Protein AF-A0A9P4S584-F1 (afdb_monomer_lite)

Secondary structure (DSSP, 8-state):
---------------SS----PPPHHHHHHHHHHHHT--TT--HHHHHHHTT--HHHHHHHHHHHHHHSGGGGS--PPPPS--SPPPSS-HHHHHHHH-TTT-TTTTS-HHHHHHHTT----HHHHHHHHHHHHHHHHHHHHHHHHHHHHHHHHHHHHHTT-----TTGGG---THHHHHHHHHHHHHHHTT---------

pLDDT: mean 71.74, std 19.5, range [33.88, 95.19]

Organism: NCBI:txid1346257

Foldseek 3Di:
DDDPPPPPPPPPPPPPDPPPPPDALVLLVQLVVLVVPDDPPDDLCNSCVVSVHDSVVSVVLVVLCVVPNPVSSHPDPDDPPDPDDDQLADLVNLLLLLDVVNQVCNVDDVVVSCVVVVRPDDPVSSVVSNVVVVVVLVVLVVVVVVVVVVVVVVVVCVVVVPDDDDPPPPPDDDPVVSVVSVVSVVSNPVPPDDPPPPDDD

Sequence (201 aa):
MAPLTRSKRHDLLLDGRKSHSEYGTPQKSRFFNAFDTKDVNESLRSVASRTEVSKSTASRWLQQRDIMGSPSFRRTRKLSTRLGRKEIIAEEQCKMLVNPRENSVRKRKLDYQLEYHKINASVSTAQRALARIQITLGAISRRILRRKSLIKTVRIEKNTGKNIKTKQLCLFGNISTLRTKYTLIRTIRSEGIYSVSKAHV

Radius of gyration: 28.83 Å; chains: 1; bounding box: 76×44×71 Å

Structure (mmCIF, N/CA/C/O backbone):
data_AF-A0A9P4S584-F1
#
_entry.id   AF-A0A9P4S584-F1
#
loop_
_atom_site.group_PDB
_atom_site.id
_atom_site.type_symbol
_atom_site.label_atom_id
_atom_site.label_alt_id
_atom_site.label_comp_id
_atom_site.label_asym_id
_atom_site.label_entity_id
_atom_site.label_seq_id
_atom_site.pdbx_PDB_ins_code
_atom_site.Cartn_x
_atom_site.Cartn_y
_atom_site.Cartn_z
_atom_site.occupancy
_atom_site.B_iso_or_equiv
_atom_site.auth_seq_id
_atom_site.auth_comp_id
_atom_site.auth_asym_id
_atom_site.auth_atom_id
_atom_site.pdbx_PDB_model_num
ATOM 1 N N . MET A 1 1 ? -40.949 20.568 -25.970 1.00 45.00 1 MET A N 1
ATOM 2 C CA . MET A 1 1 ? -39.532 20.684 -26.385 1.00 45.00 1 MET A CA 1
ATOM 3 C C . MET A 1 1 ? -38.653 20.340 -25.193 1.00 45.00 1 MET A C 1
ATOM 5 O O . MET A 1 1 ? -38.917 20.853 -24.114 1.00 45.00 1 MET A O 1
ATOM 9 N N . ALA A 1 2 ? -37.689 19.429 -25.343 1.00 55.78 2 ALA A N 1
ATOM 10 C CA . ALA A 1 2 ? -36.827 18.996 -24.239 1.00 55.78 2 ALA A CA 1
ATOM 11 C C . ALA A 1 2 ? -35.681 20.004 -24.003 1.00 55.78 2 ALA A C 1
ATOM 13 O O . ALA A 1 2 ? -35.147 20.532 -24.981 1.00 55.78 2 ALA A O 1
ATOM 14 N N . PRO A 1 3 ? -35.282 20.288 -22.748 1.00 57.62 3 PRO A N 1
ATOM 15 C CA . PRO A 1 3 ? -34.195 21.221 -22.486 1.00 57.62 3 PRO A CA 1
ATOM 16 C C . PRO A 1 3 ? -32.842 20.617 -22.888 1.00 57.62 3 PRO A C 1
ATOM 18 O O . PRO A 1 3 ? -32.531 19.468 -22.573 1.00 57.62 3 PRO A O 1
ATOM 21 N N . LEU A 1 4 ? -32.018 21.423 -23.561 1.00 56.97 4 LEU A N 1
ATOM 22 C CA . LEU A 1 4 ? -30.629 21.103 -23.884 1.00 56.97 4 LEU A CA 1
ATOM 23 C C . LEU A 1 4 ? -29.831 20.936 -22.584 1.00 56.97 4 LEU A C 1
ATOM 25 O O . LEU A 1 4 ? -29.463 21.913 -21.930 1.00 56.97 4 LEU A O 1
ATOM 29 N N . THR A 1 5 ? -29.521 19.693 -22.219 1.00 53.50 5 THR A N 1
ATOM 30 C CA . THR A 1 5 ? -28.548 19.375 -21.171 1.00 53.50 5 THR A CA 1
ATOM 31 C C . THR A 1 5 ? -27.154 19.777 -21.648 1.00 53.50 5 THR A C 1
ATOM 33 O O . THR A 1 5 ? -26.395 18.973 -22.192 1.00 53.50 5 THR A O 1
ATOM 36 N N . ARG A 1 6 ? -26.808 21.054 -21.470 1.00 47.06 6 ARG A N 1
ATOM 37 C CA . ARG A 1 6 ? -25.454 21.561 -21.682 1.00 47.06 6 ARG A CA 1
ATOM 38 C C . ARG A 1 6 ? -24.563 20.990 -20.580 1.00 47.06 6 ARG A C 1
ATOM 40 O O . ARG A 1 6 ? -24.519 21.506 -19.467 1.00 47.06 6 ARG A O 1
ATOM 47 N N . SER A 1 7 ? -23.876 19.894 -20.898 1.00 44.91 7 SER A N 1
ATOM 48 C CA . SER A 1 7 ? -22.783 19.344 -20.097 1.00 44.91 7 SER A CA 1
ATOM 49 C C . SER A 1 7 ? -21.776 20.462 -19.810 1.00 44.91 7 SER A C 1
ATOM 51 O O . SER A 1 7 ? -21.089 20.942 -20.715 1.00 44.91 7 SER A O 1
ATOM 53 N N . LYS A 1 8 ? -21.719 20.929 -18.558 1.00 50.25 8 LYS A N 1
ATOM 54 C CA . LYS A 1 8 ? -20.628 21.787 -18.098 1.00 50.25 8 LYS A CA 1
ATOM 55 C C . LYS A 1 8 ? -19.367 20.930 -18.132 1.00 50.25 8 LYS A C 1
ATOM 57 O O . LYS A 1 8 ? -19.209 20.024 -17.316 1.00 50.25 8 LYS A O 1
ATOM 62 N N . ARG A 1 9 ? -18.483 21.197 -19.096 1.00 41.72 9 ARG A N 1
ATOM 63 C CA . ARG A 1 9 ? -17.101 20.727 -19.023 1.00 41.72 9 ARG A CA 1
ATOM 64 C C . ARG A 1 9 ? -16.534 21.301 -17.730 1.00 41.72 9 ARG A C 1
ATOM 66 O O . ARG A 1 9 ? -16.515 22.512 -17.545 1.00 41.72 9 ARG A O 1
ATOM 73 N N . HIS A 1 10 ? -16.163 20.422 -16.807 1.00 43.50 10 HIS A N 1
ATOM 74 C CA . HIS A 1 10 ? -15.287 20.809 -15.719 1.00 43.50 10 HIS A CA 1
ATOM 75 C C . HIS A 1 10 ? -13.961 21.195 -16.363 1.00 43.50 10 HIS A C 1
ATOM 77 O O . HIS A 1 10 ? -13.198 20.321 -16.776 1.00 43.50 10 HIS A O 1
ATOM 83 N N . ASP A 1 11 ? -13.728 22.497 -16.488 1.00 43.28 11 ASP A N 1
ATOM 84 C CA . ASP A 1 11 ? -12.410 23.043 -16.760 1.00 43.28 11 ASP A CA 1
ATOM 85 C C . ASP A 1 11 ? -11.509 22.606 -15.605 1.00 43.28 11 ASP A C 1
ATOM 87 O O . ASP A 1 11 ? -11.587 23.094 -14.475 1.00 43.28 11 ASP A O 1
ATOM 91 N N . LEU A 1 12 ? -10.735 21.556 -15.872 1.00 48.94 12 LEU A N 1
ATOM 92 C CA . LEU A 1 12 ? -9.740 21.035 -14.959 1.00 48.94 12 LEU A CA 1
ATOM 93 C C . LEU A 1 12 ? -8.686 22.121 -14.785 1.00 48.94 12 LEU A C 1
ATOM 95 O O . LEU A 1 12 ? -7.993 22.484 -15.735 1.00 48.94 12 LEU A O 1
ATOM 99 N N . LEU A 1 13 ? -8.579 22.609 -13.552 1.00 46.03 13 LEU A N 1
ATOM 100 C CA . LEU A 1 13 ? -7.444 23.373 -13.063 1.00 46.03 13 LEU A CA 1
ATOM 101 C C . LEU A 1 13 ? -6.155 22.733 -13.595 1.00 46.03 13 LEU A C 1
ATOM 103 O O . LEU A 1 13 ? -5.857 21.567 -13.318 1.00 46.03 13 LEU A O 1
ATOM 107 N N . LEU A 1 14 ? -5.427 23.502 -14.402 1.00 50.06 14 LEU A N 1
ATOM 108 C CA . LEU A 1 14 ? -4.069 23.206 -14.832 1.00 50.06 14 LEU A CA 1
ATOM 109 C C . LEU A 1 14 ? -3.165 23.259 -13.597 1.00 50.06 14 LEU A C 1
ATOM 111 O O . LEU A 1 14 ? -2.486 24.251 -13.347 1.00 50.06 14 LEU A O 1
ATOM 115 N N . ASP A 1 15 ? -3.159 22.184 -12.812 1.00 44.59 15 ASP A N 1
ATOM 116 C CA . ASP A 1 15 ? -2.119 21.965 -11.818 1.00 44.59 15 ASP A CA 1
ATOM 117 C C . ASP A 1 15 ? -0.783 21.862 -12.564 1.00 44.59 15 ASP A C 1
ATOM 119 O O . ASP A 1 15 ? -0.532 20.929 -13.332 1.00 44.59 15 ASP A O 1
ATOM 123 N N . GLY A 1 16 ? 0.064 22.869 -12.342 1.00 39.72 16 GLY A N 1
ATOM 124 C CA . GLY A 1 16 ? 1.377 23.104 -12.941 1.00 39.72 16 GLY A CA 1
ATOM 125 C C . GLY A 1 16 ? 2.444 22.072 -12.573 1.00 39.72 16 GLY A C 1
ATOM 126 O O . GLY A 1 16 ? 3.540 22.404 -12.132 1.00 39.72 16 GLY A O 1
ATOM 127 N N . ARG A 1 17 ? 2.163 20.795 -12.804 1.00 38.47 17 ARG A N 1
ATOM 128 C CA . ARG A 1 17 ? 3.174 19.769 -13.036 1.00 38.47 17 ARG A CA 1
ATOM 129 C C . ARG A 1 17 ? 2.778 19.133 -14.344 1.00 38.47 17 ARG A C 1
ATOM 131 O O . ARG A 1 17 ? 1.708 18.540 -14.402 1.00 38.47 17 ARG A O 1
ATOM 138 N N . LYS A 1 18 ? 3.622 19.237 -15.379 1.00 37.38 18 LYS A N 1
ATOM 139 C CA . LYS A 1 18 ? 3.503 18.411 -16.587 1.00 37.38 18 LYS A CA 1
ATOM 140 C C . LYS A 1 18 ? 3.346 16.974 -16.111 1.00 37.38 18 LYS A C 1
ATOM 142 O O . LYS A 1 18 ? 4.331 16.329 -15.740 1.00 37.38 18 LYS A O 1
ATOM 147 N N . SER A 1 19 ? 2.104 16.503 -16.018 1.00 44.00 19 SER A N 1
ATOM 148 C CA . SER A 1 19 ? 1.848 15.116 -15.710 1.00 44.00 19 SER A CA 1
ATOM 149 C C . SER A 1 19 ? 2.599 14.393 -16.814 1.00 44.00 19 SER A C 1
ATOM 151 O O . SER A 1 19 ? 2.373 14.679 -17.989 1.00 44.00 19 SER A O 1
ATOM 153 N N . HIS A 1 20 ? 3.589 13.574 -16.461 1.00 47.81 20 HIS A N 1
ATOM 154 C CA . HIS A 1 20 ? 4.078 12.566 -17.386 1.00 47.81 20 HIS A CA 1
ATOM 155 C C . HIS A 1 20 ? 2.857 11.684 -17.653 1.00 47.81 20 HIS A C 1
ATOM 157 O O . HIS A 1 20 ? 2.610 10.708 -16.934 1.00 47.81 20 HIS A O 1
ATOM 163 N N . SER A 1 21 ? 2.005 12.116 -18.582 1.00 57.28 21 SER A N 1
ATOM 164 C CA . SER A 1 21 ? 1.009 11.278 -19.197 1.00 57.28 21 SER A CA 1
ATOM 165 C C . SER A 1 21 ? 1.847 10.191 -19.838 1.00 57.28 21 SER A C 1
ATOM 167 O O . SER A 1 21 ? 2.685 10.437 -20.701 1.00 57.28 21 SER A O 1
ATOM 169 N N . GLU A 1 22 ? 1.754 8.992 -19.273 1.00 59.97 22 GLU A N 1
ATOM 170 C CA . GLU A 1 22 ? 2.360 7.826 -19.892 1.00 59.97 22 GLU A CA 1
ATOM 171 C C . GLU A 1 22 ? 1.915 7.824 -21.350 1.00 59.97 22 GLU A C 1
ATOM 173 O O . GLU A 1 22 ? 0.714 7.947 -21.615 1.00 59.97 22 GLU A O 1
ATOM 178 N N . TYR A 1 23 ? 2.881 7.747 -22.267 1.00 59.66 23 TYR A N 1
ATOM 179 C CA . TYR A 1 23 ? 2.586 7.769 -23.689 1.00 59.66 23 TYR A CA 1
ATOM 180 C C . TYR A 1 23 ? 1.489 6.749 -24.017 1.00 59.66 23 TYR A C 1
ATOM 182 O O . TYR A 1 23 ? 1.431 5.651 -23.446 1.00 59.66 23 TYR A O 1
ATOM 190 N N . GLY A 1 24 ? 0.593 7.136 -24.922 1.00 73.38 24 GLY A N 1
ATOM 191 C CA . GLY A 1 24 ? -0.527 6.295 -25.313 1.00 73.38 24 GLY A CA 1
ATOM 192 C C . GLY A 1 24 ? -0.066 4.968 -25.922 1.00 73.38 24 GLY A C 1
ATOM 193 O O . GLY A 1 24 ? 1.030 4.853 -26.474 1.00 73.38 24 GLY A O 1
ATOM 194 N N . THR A 1 25 ? -0.948 3.967 -25.879 1.00 75.19 25 THR A N 1
ATOM 195 C CA . THR A 1 25 ? -0.761 2.676 -26.562 1.00 75.19 25 THR A CA 1
ATOM 196 C C . THR A 1 25 ? -0.342 2.816 -28.036 1.00 75.19 25 THR A C 1
ATOM 198 O O . THR A 1 25 ? 0.543 2.062 -28.446 1.00 75.19 25 THR A O 1
ATOM 201 N N . PRO A 1 26 ? -0.849 3.794 -28.823 1.00 84.94 26 PRO A N 1
ATOM 202 C CA . PRO A 1 26 ? -0.397 3.984 -30.202 1.00 84.94 26 PRO A CA 1
ATOM 203 C C . PRO A 1 26 ? 1.092 4.329 -30.323 1.00 84.94 26 PRO A C 1
ATOM 205 O O . PRO A 1 26 ? 1.782 3.758 -31.159 1.00 84.94 26 PRO A O 1
ATOM 208 N N . GLN A 1 27 ? 1.621 5.208 -29.469 1.00 87.12 27 GLN A N 1
ATOM 209 C CA . GLN A 1 27 ? 3.024 5.627 -29.544 1.00 87.12 27 GLN A CA 1
ATOM 210 C C . GLN A 1 27 ? 3.979 4.522 -29.089 1.00 87.12 27 GLN A C 1
ATOM 212 O O . GLN A 1 27 ? 5.017 4.306 -29.708 1.00 87.12 27 GLN A O 1
ATOM 217 N N . LYS A 1 28 ? 3.590 3.765 -28.056 1.00 89.50 28 LYS A N 1
ATOM 218 C CA . LYS A 1 28 ? 4.344 2.591 -27.602 1.00 89.50 28 LYS A CA 1
ATOM 219 C C . LYS A 1 28 ? 4.400 1.502 -28.678 1.00 89.50 28 LYS A C 1
ATOM 221 O O . LYS A 1 28 ? 5.455 0.923 -28.910 1.00 89.50 28 LYS A O 1
ATOM 226 N N . SER A 1 29 ? 3.290 1.296 -29.388 1.00 89.69 29 SER A N 1
ATOM 227 C CA . SER A 1 29 ? 3.219 0.358 -30.516 1.00 89.69 29 SER A CA 1
ATOM 228 C C . SER A 1 29 ? 4.061 0.828 -31.705 1.00 89.69 29 SER A C 1
ATOM 230 O O . SER A 1 29 ? 4.822 0.039 -32.249 1.00 89.69 29 SER A O 1
ATOM 232 N N . ARG A 1 30 ? 4.008 2.122 -32.065 1.00 91.81 30 ARG A N 1
ATOM 233 C CA . ARG A 1 30 ? 4.872 2.708 -33.110 1.00 91.81 30 ARG A CA 1
ATOM 234 C C . ARG A 1 30 ? 6.355 2.521 -32.794 1.00 91.81 30 ARG A C 1
ATOM 236 O O . ARG A 1 30 ? 7.111 2.149 -33.682 1.00 91.81 30 ARG A O 1
ATOM 243 N N . PHE A 1 31 ? 6.752 2.739 -31.539 1.00 94.56 31 PHE A N 1
ATOM 244 C CA . PHE A 1 31 ? 8.122 2.497 -31.093 1.00 94.56 31 PHE A CA 1
ATOM 245 C C . PHE A 1 31 ? 8.531 1.031 -31.244 1.00 94.56 31 PHE A C 1
ATOM 247 O O . PHE A 1 31 ? 9.566 0.763 -31.843 1.00 94.56 31 PHE A O 1
ATOM 254 N N . PHE A 1 32 ? 7.736 0.090 -30.727 1.00 93.50 32 PHE A N 1
ATOM 255 C CA . PHE A 1 32 ? 8.097 -1.325 -30.805 1.00 93.50 32 PHE A CA 1
ATOM 256 C C . PHE A 1 32 ? 8.125 -1.841 -32.242 1.00 93.50 32 PHE A C 1
ATOM 258 O O . PHE A 1 32 ? 9.076 -2.524 -32.594 1.00 93.50 32 PHE A O 1
ATOM 265 N N 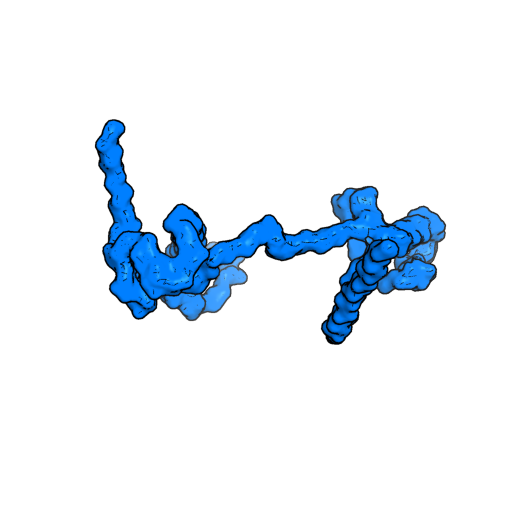. ASN A 1 33 ? 7.176 -1.434 -33.089 1.00 93.56 33 ASN A N 1
ATOM 266 C CA . ASN A 1 33 ? 7.206 -1.777 -34.510 1.00 93.56 33 ASN A CA 1
ATOM 267 C C . ASN A 1 33 ? 8.482 -1.243 -35.174 1.00 93.56 33 ASN A C 1
ATOM 269 O O . ASN A 1 33 ? 9.192 -1.999 -35.820 1.00 93.56 33 ASN A O 1
ATOM 273 N N . ALA A 1 34 ? 8.819 0.033 -34.951 1.00 94.19 34 ALA A N 1
ATOM 274 C CA . ALA A 1 34 ? 10.033 0.634 -35.504 1.00 94.19 34 ALA A CA 1
ATOM 275 C C . ALA A 1 34 ? 11.325 0.024 -34.940 1.00 94.19 34 ALA A C 1
ATOM 277 O O . ALA A 1 34 ? 12.362 0.106 -35.588 1.00 94.19 34 ALA A O 1
ATOM 278 N N . PHE A 1 35 ? 11.284 -0.533 -33.727 1.00 94.00 35 PHE A N 1
ATOM 279 C CA . PHE A 1 35 ? 12.404 -1.246 -33.121 1.00 94.00 35 PHE A CA 1
ATOM 280 C C . PHE A 1 35 ? 12.541 -2.667 -33.677 1.00 94.00 35 PHE A C 1
ATOM 282 O O . PHE A 1 35 ? 13.658 -3.131 -33.867 1.00 94.00 35 PHE A O 1
ATOM 289 N N . ASP A 1 36 ? 11.428 -3.340 -33.961 1.00 93.75 36 ASP A N 1
ATOM 290 C CA . ASP A 1 36 ? 11.416 -4.698 -34.511 1.00 93.75 36 ASP A CA 1
ATOM 291 C C . ASP A 1 36 ? 11.799 -4.718 -35.997 1.00 93.75 36 ASP A C 1
ATOM 293 O O . ASP A 1 36 ? 12.391 -5.685 -36.463 1.00 93.75 36 ASP A O 1
ATOM 297 N N . THR A 1 37 ? 11.529 -3.633 -36.729 1.00 94.62 37 THR A N 1
ATOM 298 C CA . THR A 1 37 ? 11.914 -3.464 -38.140 1.00 94.62 37 THR A CA 1
ATOM 299 C C . THR A 1 37 ? 13.217 -2.682 -38.329 1.00 94.62 37 THR A C 1
ATOM 301 O O . THR A 1 37 ? 13.478 -2.201 -39.429 1.00 94.62 37 THR A O 1
ATOM 304 N N . LYS A 1 38 ? 13.992 -2.447 -37.264 1.00 93.31 38 LYS A N 1
ATOM 305 C CA . LYS A 1 38 ? 15.208 -1.629 -37.345 1.00 93.31 38 LYS A CA 1
ATOM 306 C C . LYS A 1 38 ? 16.352 -2.403 -37.997 1.00 93.31 38 LYS A C 1
ATOM 308 O O . LYS A 1 38 ? 16.502 -3.603 -37.767 1.00 93.31 38 LYS A O 1
ATOM 313 N N . ASP A 1 39 ? 17.227 -1.691 -38.697 1.00 90.75 39 ASP A N 1
ATOM 314 C CA . ASP A 1 39 ? 18.475 -2.278 -39.177 1.00 90.75 39 ASP A CA 1
ATOM 315 C C . ASP A 1 39 ? 19.380 -2.672 -38.002 1.00 90.75 39 ASP A C 1
ATOM 317 O O . ASP A 1 39 ? 19.374 -2.048 -36.932 1.00 90.75 39 ASP A O 1
ATOM 321 N N . VAL A 1 40 ? 20.217 -3.695 -38.200 1.00 88.94 40 VAL A N 1
ATOM 322 C CA . VAL A 1 40 ? 21.133 -4.203 -37.159 1.00 88.94 40 VAL A CA 1
ATOM 323 C C . VAL A 1 40 ? 22.040 -3.088 -36.619 1.00 88.94 40 VAL A C 1
ATOM 325 O O . VAL A 1 40 ? 22.284 -3.015 -35.414 1.00 88.94 40 VAL A O 1
ATOM 328 N N . ASN A 1 41 ? 22.443 -2.160 -37.491 1.00 93.31 41 ASN A N 1
ATOM 329 C CA . ASN A 1 41 ? 23.305 -1.025 -37.158 1.00 93.31 41 ASN A CA 1
ATOM 330 C C . ASN A 1 41 ? 22.542 0.182 -36.581 1.00 93.31 41 ASN A C 1
ATOM 332 O O . ASN A 1 41 ? 23.160 1.146 -36.123 1.00 93.31 41 ASN A O 1
ATOM 336 N N . GLU A 1 42 ? 21.204 0.162 -36.578 1.00 92.94 42 GLU A N 1
ATOM 337 C CA . GLU A 1 42 ? 20.418 1.290 -36.090 1.00 92.94 42 GLU A CA 1
ATOM 338 C C . GLU A 1 42 ? 20.436 1.351 -34.553 1.00 92.94 42 GLU A C 1
ATOM 340 O O . GLU A 1 42 ? 20.011 0.432 -33.832 1.00 9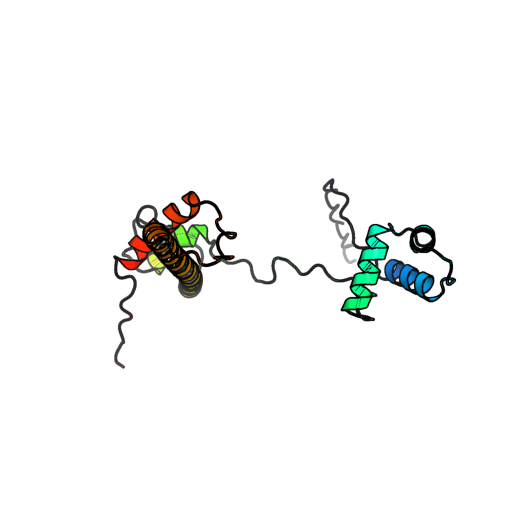2.94 42 GLU A O 1
ATOM 345 N N . SER A 1 43 ? 20.923 2.482 -34.033 1.00 94.69 43 SER A N 1
ATOM 346 C CA . SER A 1 43 ? 20.996 2.725 -32.595 1.00 94.69 43 SER A CA 1
ATOM 347 C C . SER A 1 43 ? 19.612 2.974 -31.988 1.00 94.69 43 SER A C 1
ATOM 349 O O . SER A 1 43 ? 18.740 3.599 -32.591 1.00 94.69 43 SER A O 1
ATOM 351 N N . LEU A 1 44 ? 19.435 2.595 -30.717 1.00 93.88 44 LEU A N 1
ATOM 352 C CA . LEU A 1 44 ? 18.208 2.885 -29.963 1.00 93.88 44 LEU A CA 1
ATOM 353 C C . LEU A 1 44 ? 17.865 4.385 -29.946 1.00 93.88 44 LEU A C 1
ATOM 355 O O . LEU A 1 44 ? 16.695 4.753 -29.919 1.00 93.88 44 LEU A O 1
ATOM 359 N N . ARG A 1 45 ? 18.882 5.259 -29.956 1.00 93.38 45 ARG A N 1
ATOM 360 C CA . ARG A 1 45 ? 18.687 6.715 -29.968 1.00 93.38 45 ARG A CA 1
ATOM 361 C C . ARG A 1 45 ? 18.053 7.186 -31.280 1.00 93.38 45 ARG A C 1
ATOM 363 O O . ARG A 1 45 ? 17.188 8.051 -31.218 1.00 93.38 45 ARG A O 1
ATOM 370 N N . SER A 1 46 ? 18.448 6.599 -32.413 1.00 94.00 46 SER A N 1
ATOM 371 C CA . SER A 1 46 ? 17.865 6.880 -33.735 1.00 94.00 46 SER A CA 1
ATOM 372 C C . SER A 1 46 ? 16.383 6.503 -33.771 1.00 94.00 46 SER A C 1
ATOM 374 O O . SER A 1 46 ? 15.526 7.361 -33.985 1.00 94.00 46 SER A O 1
ATOM 376 N N . VAL A 1 47 ? 16.067 5.254 -33.406 1.00 94.75 47 VAL A N 1
ATOM 377 C CA . VAL A 1 47 ? 14.686 4.738 -33.368 1.00 94.75 47 VAL A CA 1
ATOM 378 C C . VAL A 1 47 ? 13.799 5.563 -32.431 1.00 94.75 47 VAL A C 1
ATOM 380 O O . VAL A 1 47 ? 12.664 5.905 -32.770 1.00 94.75 47 VAL A O 1
ATOM 383 N N . ALA A 1 48 ? 14.318 5.912 -31.251 1.00 93.38 48 ALA A N 1
ATOM 384 C CA . ALA A 1 48 ? 13.607 6.727 -30.272 1.00 93.38 48 ALA A CA 1
ATOM 385 C C . ALA A 1 48 ? 13.349 8.152 -30.796 1.00 93.38 48 ALA A C 1
ATOM 387 O O . ALA A 1 48 ? 12.239 8.657 -30.659 1.00 93.38 48 ALA A O 1
ATOM 388 N N . SER A 1 49 ? 14.328 8.767 -31.471 1.00 91.88 49 SER A N 1
ATOM 389 C CA . SER A 1 49 ? 14.169 10.090 -32.091 1.00 91.88 49 SER A CA 1
ATOM 390 C C . SER A 1 49 ? 13.103 10.086 -33.190 1.00 91.88 49 SER A C 1
ATOM 392 O O . SER A 1 49 ? 12.241 10.957 -33.194 1.00 91.88 49 SER A O 1
ATOM 394 N N . ARG A 1 50 ? 13.108 9.078 -34.076 1.00 91.94 50 ARG A N 1
ATOM 395 C CA . ARG A 1 50 ? 12.119 8.920 -35.163 1.00 91.94 50 ARG A CA 1
ATOM 396 C C . ARG A 1 50 ? 10.686 8.746 -34.651 1.00 91.94 50 ARG A C 1
ATOM 398 O O . ARG A 1 50 ? 9.735 9.090 -35.340 1.00 91.94 50 ARG A O 1
ATOM 405 N N . THR A 1 51 ? 10.531 8.185 -33.456 1.00 91.19 51 THR A N 1
ATOM 406 C CA . THR A 1 51 ? 9.224 7.907 -32.837 1.00 91.19 51 THR A CA 1
ATOM 407 C C . THR A 1 51 ? 8.835 8.933 -31.772 1.00 91.19 51 THR A C 1
ATOM 409 O O . THR A 1 51 ? 7.828 8.751 -31.083 1.00 91.19 51 THR A O 1
ATOM 412 N N . GLU A 1 52 ? 9.615 10.014 -31.646 1.00 90.62 52 GLU A N 1
ATOM 413 C CA . GLU A 1 52 ? 9.406 11.102 -30.683 1.00 90.62 52 GLU A CA 1
ATOM 414 C C . GLU A 1 52 ? 9.369 10.616 -29.219 1.00 90.62 52 GLU A C 1
ATOM 416 O O . GLU A 1 52 ? 8.661 11.150 -28.361 1.00 90.62 52 GLU A O 1
ATOM 421 N N . VAL A 1 53 ? 10.142 9.572 -28.915 1.00 90.44 53 VAL A N 1
ATOM 422 C CA . VAL A 1 53 ? 10.276 8.994 -27.574 1.00 90.44 53 VAL A CA 1
ATOM 423 C C . VAL A 1 53 ? 11.656 9.331 -27.018 1.00 90.44 53 VAL A C 1
ATOM 425 O O . VAL A 1 53 ? 12.675 9.242 -27.699 1.00 90.44 53 VAL A O 1
ATOM 428 N N . SER A 1 54 ? 11.733 9.695 -25.738 1.00 91.69 54 SER A N 1
ATOM 429 C CA . SER A 1 54 ? 13.036 9.897 -25.101 1.00 91.69 54 SER A CA 1
ATOM 430 C C . SER A 1 54 ? 13.792 8.570 -24.942 1.00 91.69 54 SER A C 1
ATOM 432 O O . SER A 1 54 ? 13.203 7.534 -24.625 1.00 91.69 54 SER A O 1
ATOM 434 N N . LYS A 1 55 ? 15.126 8.592 -25.082 1.00 92.75 55 LYS A N 1
ATOM 435 C CA . LYS A 1 55 ? 15.980 7.394 -24.923 1.00 92.75 55 LYS A CA 1
ATOM 436 C C . LYS A 1 55 ? 15.738 6.666 -23.592 1.00 92.75 55 LYS A C 1
ATOM 438 O O . LYS A 1 55 ? 15.739 5.438 -23.552 1.00 92.75 55 LYS A O 1
ATOM 443 N N . SER A 1 56 ? 15.527 7.413 -22.507 1.00 92.44 56 SER A N 1
ATOM 444 C CA . SER A 1 56 ? 15.242 6.850 -21.181 1.00 92.44 56 SER A CA 1
ATOM 445 C C . SER A 1 56 ? 13.918 6.083 -21.154 1.00 92.44 56 SER A C 1
ATOM 447 O O . SER A 1 56 ? 13.858 4.985 -20.601 1.00 92.44 56 SER A O 1
ATOM 449 N N . THR A 1 57 ? 12.877 6.614 -21.797 1.00 90.00 57 THR A N 1
ATOM 450 C CA . THR A 1 57 ? 11.581 5.935 -21.922 1.00 90.00 57 THR A CA 1
ATOM 451 C C . THR A 1 57 ? 11.693 4.691 -22.796 1.00 90.00 57 THR A C 1
ATOM 453 O O . THR A 1 57 ? 11.228 3.631 -22.388 1.00 90.00 57 THR A O 1
ATOM 456 N N . ALA A 1 58 ? 12.349 4.801 -23.954 1.00 92.62 58 ALA A N 1
ATOM 457 C CA . ALA A 1 58 ? 12.569 3.685 -24.870 1.00 92.62 58 ALA A CA 1
ATOM 458 C C . ALA A 1 58 ? 13.300 2.517 -24.182 1.00 92.62 58 ALA A C 1
ATOM 460 O O . ALA A 1 58 ? 12.844 1.379 -24.237 1.00 92.62 58 ALA A O 1
ATOM 461 N N . SER A 1 59 ? 14.378 2.811 -23.444 1.00 94.50 59 SER A N 1
ATOM 462 C CA . SER A 1 59 ? 15.112 1.814 -22.652 1.00 94.50 59 SER A CA 1
ATOM 463 C C . SER A 1 59 ? 14.220 1.139 -21.604 1.00 94.50 59 SER A C 1
ATOM 465 O O . SER A 1 59 ? 14.153 -0.087 -21.524 1.00 94.50 59 SER A O 1
ATOM 467 N N . ARG A 1 60 ? 13.442 1.930 -20.851 1.00 91.25 60 ARG A N 1
ATOM 468 C CA . ARG A 1 60 ? 12.486 1.403 -19.867 1.00 91.25 60 ARG A CA 1
ATOM 469 C C . ARG A 1 60 ? 11.420 0.511 -20.512 1.00 91.25 60 ARG A C 1
ATOM 471 O O . ARG A 1 60 ? 10.990 -0.462 -19.900 1.00 91.25 60 ARG A O 1
ATOM 478 N N . TRP A 1 61 ? 10.953 0.845 -21.712 1.00 91.62 61 TRP A N 1
ATOM 479 C CA . TRP A 1 61 ? 9.966 0.043 -22.435 1.00 91.62 61 TRP A CA 1
ATOM 480 C C . TRP A 1 61 ? 10.523 -1.287 -22.921 1.00 91.62 61 TRP A C 1
ATOM 482 O O . TRP A 1 61 ? 9.817 -2.285 -22.813 1.00 91.62 61 TRP A O 1
ATOM 492 N N . LEU A 1 62 ? 11.772 -1.318 -23.386 1.00 93.69 62 LEU A N 1
ATOM 493 C CA . LEU A 1 62 ? 12.446 -2.567 -23.740 1.00 93.69 62 LEU A CA 1
ATOM 494 C C . LEU A 1 62 ? 12.608 -3.471 -22.515 1.00 93.69 62 LEU A C 1
ATOM 496 O O . LEU A 1 62 ? 12.152 -4.604 -22.548 1.00 93.69 62 LEU A O 1
ATOM 500 N N . GLN A 1 63 ? 13.072 -2.932 -21.383 1.00 93.25 63 GLN A N 1
ATOM 501 C CA . GLN A 1 63 ? 13.132 -3.694 -20.127 1.00 93.25 63 GLN A CA 1
ATOM 502 C C . GLN A 1 63 ? 11.759 -4.243 -19.707 1.00 93.25 63 GLN A C 1
ATOM 504 O O . GLN A 1 63 ? 11.634 -5.375 -19.250 1.00 93.25 63 GLN A O 1
ATOM 509 N N . GLN A 1 64 ? 10.694 -3.449 -19.865 1.00 89.50 64 GLN A N 1
ATOM 510 C CA . GLN A 1 64 ? 9.328 -3.910 -19.602 1.00 89.50 64 GLN A CA 1
ATOM 511 C C . GLN A 1 64 ? 8.889 -5.032 -20.547 1.00 89.50 64 GLN A C 1
ATOM 513 O O . GLN A 1 64 ? 8.127 -5.902 -20.124 1.00 89.50 64 GLN A O 1
ATOM 518 N N . ARG A 1 65 ? 9.324 -4.996 -21.809 1.00 91.06 65 ARG A N 1
ATOM 519 C CA . ARG A 1 65 ? 9.062 -6.042 -22.799 1.00 91.06 65 ARG A CA 1
ATOM 520 C C . ARG A 1 65 ? 9.811 -7.323 -22.463 1.00 91.06 65 ARG A C 1
ATOM 522 O O . ARG A 1 65 ? 9.190 -8.375 -22.532 1.00 91.06 65 ARG A O 1
ATOM 529 N N . ASP A 1 66 ? 11.057 -7.235 -22.018 1.00 92.00 66 ASP A N 1
ATOM 530 C CA . ASP A 1 66 ? 11.838 -8.407 -21.604 1.00 92.00 66 ASP A CA 1
ATOM 531 C C . ASP A 1 66 ? 11.203 -9.109 -20.392 1.00 92.00 66 ASP A C 1
ATOM 533 O O . ASP A 1 66 ? 11.181 -10.333 -20.315 1.00 92.00 66 ASP A O 1
ATOM 537 N N . ILE A 1 67 ? 10.624 -8.338 -19.461 1.00 91.06 67 ILE A N 1
ATOM 538 C CA . ILE A 1 67 ? 9.980 -8.878 -18.253 1.00 91.06 67 ILE A CA 1
ATOM 539 C C . ILE A 1 67 ? 8.577 -9.434 -18.538 1.00 91.06 67 ILE A C 1
ATOM 541 O O . ILE A 1 67 ? 8.212 -10.484 -18.017 1.00 91.06 67 ILE A O 1
ATOM 545 N N . MET A 1 68 ? 7.746 -8.698 -19.285 1.00 87.38 68 MET A N 1
ATOM 546 C CA . MET A 1 68 ? 6.310 -8.997 -19.411 1.00 87.38 68 MET A CA 1
ATOM 547 C C . MET A 1 68 ? 5.904 -9.561 -20.775 1.00 87.38 68 MET A C 1
ATOM 549 O O . MET A 1 68 ? 4.776 -10.023 -20.908 1.00 87.38 68 MET A O 1
ATOM 553 N N . GLY A 1 69 ? 6.756 -9.479 -21.799 1.00 89.25 69 GLY A N 1
ATOM 554 C CA . GLY A 1 69 ? 6.442 -9.864 -23.176 1.00 89.25 69 GLY A CA 1
ATOM 555 C C . GLY A 1 69 ? 5.423 -8.939 -23.855 1.00 89.25 69 GLY A C 1
ATOM 556 O O . GLY A 1 69 ? 5.435 -7.718 -23.677 1.00 89.25 69 GLY A O 1
ATOM 557 N N . SER A 1 70 ? 4.508 -9.521 -24.637 1.00 83.31 70 SER A N 1
ATOM 558 C CA . SER A 1 70 ? 3.433 -8.820 -25.372 1.00 83.31 70 SER A CA 1
ATOM 559 C C . SER A 1 70 ? 2.525 -7.903 -24.514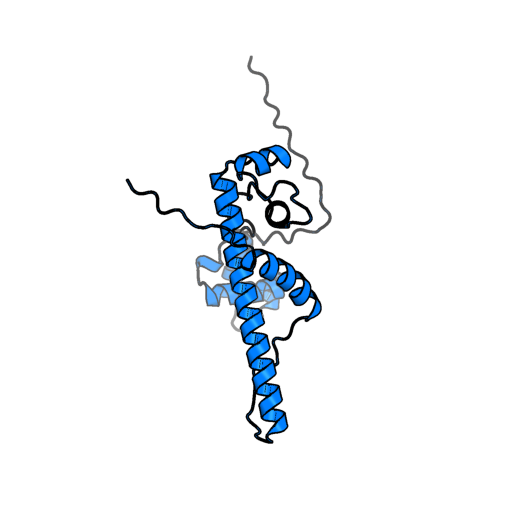 1.00 83.31 70 SER A C 1
ATOM 561 O O . SER A 1 70 ? 2.152 -6.816 -24.964 1.00 83.31 70 SER A O 1
ATOM 563 N N . PRO A 1 71 ? 2.213 -8.221 -23.242 1.00 84.31 71 PRO A N 1
ATOM 564 C CA . PRO A 1 71 ? 1.551 -7.280 -22.335 1.00 84.31 71 PRO A CA 1
ATOM 565 C C . PRO A 1 71 ? 2.205 -5.892 -22.224 1.00 84.31 71 PRO A C 1
ATOM 567 O O . PRO A 1 71 ? 1.508 -4.907 -21.969 1.00 84.31 71 PRO A O 1
ATOM 570 N N . SER A 1 72 ? 3.519 -5.781 -22.452 1.00 83.69 72 SER A N 1
ATOM 571 C CA . SER A 1 72 ? 4.250 -4.510 -22.376 1.00 83.69 72 SER A CA 1
ATOM 572 C C . SER A 1 72 ? 3.808 -3.468 -23.410 1.00 83.69 72 SER A C 1
ATOM 574 O O . SER A 1 72 ? 3.984 -2.276 -23.161 1.00 83.69 72 SER A O 1
ATOM 576 N N . PHE A 1 73 ? 3.187 -3.871 -24.521 1.00 82.81 73 PHE A N 1
ATOM 577 C CA . PHE A 1 73 ? 2.700 -2.975 -25.578 1.00 82.81 73 PHE A CA 1
ATOM 578 C C . PHE A 1 73 ? 1.509 -2.125 -25.112 1.00 82.81 73 PHE A C 1
ATOM 580 O O . PHE A 1 73 ? 1.247 -1.038 -25.632 1.00 82.81 73 PHE A O 1
ATOM 587 N N . ARG A 1 74 ? 0.788 -2.595 -24.089 1.00 82.25 74 ARG A N 1
ATOM 588 C CA . ARG A 1 74 ? -0.394 -1.922 -23.549 1.00 82.25 74 ARG A CA 1
ATOM 589 C C . ARG A 1 74 ? 0.011 -0.813 -22.580 1.00 82.25 74 ARG A C 1
ATOM 591 O O . ARG A 1 74 ? 1.071 -0.849 -21.950 1.00 82.25 74 ARG A O 1
ATOM 598 N N . ARG A 1 75 ? -0.865 0.184 -22.414 1.00 78.50 75 ARG A N 1
ATOM 599 C CA . ARG A 1 75 ? -0.694 1.178 -21.348 1.00 78.50 75 ARG A CA 1
ATOM 600 C C . ARG A 1 75 ? -0.840 0.463 -20.007 1.00 78.50 75 ARG A C 1
ATOM 602 O O . ARG A 1 75 ? -1.929 0.001 -19.670 1.00 78.50 75 ARG A O 1
ATOM 609 N N . THR A 1 76 ? 0.238 0.388 -19.234 1.00 71.38 76 THR A N 1
ATOM 610 C CA . THR A 1 76 ? 0.169 -0.077 -17.848 1.00 71.38 76 THR A CA 1
ATOM 611 C C . THR A 1 76 ? -0.642 0.939 -17.063 1.00 71.38 76 THR A C 1
ATOM 613 O O . THR A 1 76 ? -0.185 2.060 -16.858 1.00 71.38 76 THR A O 1
ATOM 616 N N . ARG A 1 77 ? -1.864 0.589 -16.645 1.00 67.75 77 ARG A N 1
ATOM 617 C CA . ARG A 1 77 ? -2.597 1.434 -15.696 1.00 67.75 77 ARG A CA 1
ATOM 618 C C . ARG A 1 77 ? -1.715 1.601 -14.462 1.00 67.75 77 ARG A C 1
ATOM 620 O O . ARG A 1 77 ? -1.252 0.604 -13.910 1.00 67.75 77 ARG A O 1
ATOM 627 N N . LYS A 1 78 ? -1.506 2.844 -14.017 1.00 67.19 78 LYS A N 1
ATOM 628 C CA . LYS A 1 78 ? -0.953 3.098 -12.685 1.00 67.19 78 LYS A CA 1
ATOM 629 C C . LYS A 1 78 ? -1.794 2.301 -11.695 1.00 67.19 78 LYS A C 1
ATOM 631 O O . LYS A 1 78 ? -3.001 2.528 -11.601 1.00 67.19 78 LYS A O 1
ATOM 636 N N . LEU A 1 79 ? -1.169 1.352 -11.001 1.00 59.44 79 LEU A N 1
ATOM 637 C CA . LEU A 1 79 ? -1.809 0.694 -9.873 1.00 59.44 79 LEU A CA 1
ATOM 638 C C . LEU A 1 79 ? -2.209 1.806 -8.908 1.00 59.44 79 LEU A C 1
ATOM 640 O O . LEU A 1 79 ? -1.369 2.625 -8.523 1.00 59.44 79 LEU A O 1
ATOM 644 N N . SER A 1 80 ? -3.498 1.899 -8.579 1.00 62.94 80 SER A N 1
ATOM 645 C CA . SER A 1 80 ? -3.930 2.879 -7.595 1.00 62.94 80 SER A CA 1
ATOM 646 C C . SER A 1 80 ? -3.183 2.570 -6.306 1.00 62.94 80 SER A C 1
ATOM 648 O O . SER A 1 80 ? -3.311 1.475 -5.766 1.00 62.94 80 SER A O 1
ATOM 650 N N . THR A 1 81 ? -2.443 3.533 -5.769 1.00 60.56 81 THR A N 1
ATOM 651 C CA . THR A 1 81 ? -1.866 3.398 -4.422 1.00 60.56 81 THR A CA 1
ATOM 652 C C . THR A 1 81 ? -2.956 3.183 -3.364 1.00 60.56 81 THR A C 1
ATOM 654 O O . THR A 1 81 ? -2.683 2.685 -2.278 1.00 60.56 81 THR A O 1
ATOM 657 N N . ARG A 1 82 ? -4.211 3.517 -3.700 1.00 58.06 82 ARG A N 1
ATOM 658 C CA . ARG A 1 82 ? -5.426 3.299 -2.912 1.00 58.06 82 ARG A CA 1
ATOM 659 C C . ARG A 1 82 ? -6.243 2.126 -3.467 1.00 58.06 82 ARG A C 1
ATOM 661 O O . ARG A 1 82 ? -7.300 2.335 -4.046 1.00 58.06 82 ARG A O 1
ATOM 668 N N . LEU A 1 83 ? -5.770 0.896 -3.286 1.00 60.69 83 LEU A N 1
ATOM 669 C CA . LEU A 1 83 ? -6.490 -0.331 -3.683 1.00 60.69 83 LEU A CA 1
ATOM 670 C C . LEU A 1 83 ? -7.693 -0.680 -2.774 1.00 60.69 83 LEU A C 1
ATOM 672 O O . LEU A 1 83 ? -8.173 -1.808 -2.794 1.00 60.69 83 LEU A O 1
ATOM 676 N N . GLY A 1 84 ? -8.202 0.253 -1.964 1.00 67.00 84 GLY A N 1
ATOM 677 C CA . GLY A 1 84 ? -9.259 -0.045 -0.999 1.00 67.00 84 GLY A CA 1
ATOM 678 C C . GLY A 1 84 ? -10.169 1.132 -0.680 1.00 67.00 84 GLY A C 1
ATOM 679 O O . GLY A 1 84 ? -9.826 2.297 -0.895 1.00 67.00 84 GLY A O 1
ATOM 680 N N . ARG A 1 85 ? -11.344 0.805 -0.129 1.00 67.94 85 ARG A N 1
ATOM 681 C CA . ARG A 1 85 ? -12.277 1.771 0.461 1.00 67.94 85 ARG A CA 1
ATOM 682 C C . ARG A 1 85 ? -11.529 2.599 1.508 1.00 67.94 85 ARG A C 1
ATOM 684 O O . ARG A 1 85 ? -10.837 2.028 2.350 1.00 67.94 85 ARG A O 1
ATOM 691 N N . LYS A 1 86 ? -11.679 3.928 1.457 1.00 69.75 86 LYS A N 1
ATOM 692 C CA . LYS A 1 86 ? -11.145 4.824 2.492 1.00 69.75 86 LYS A CA 1
ATOM 693 C C . LYS A 1 86 ? -11.626 4.319 3.853 1.00 69.75 86 LYS A C 1
ATOM 695 O O . LYS A 1 86 ? -12.820 4.067 4.022 1.00 69.75 86 LYS A O 1
ATOM 700 N N . GLU A 1 87 ? -10.696 4.128 4.784 1.00 73.81 87 GLU A N 1
ATOM 701 C CA . GLU A 1 87 ? -11.055 3.714 6.136 1.00 73.81 87 GLU A CA 1
ATOM 702 C C . GLU A 1 87 ? -11.974 4.774 6.750 1.00 73.81 87 GLU A C 1
ATOM 704 O O . GLU A 1 87 ? -11.722 5.974 6.633 1.00 73.81 87 GLU A O 1
ATOM 709 N N . ILE A 1 88 ? -13.081 4.317 7.341 1.00 82.12 88 ILE A N 1
ATOM 710 C CA . ILE A 1 88 ? -14.087 5.192 7.963 1.00 82.12 88 ILE A CA 1
ATOM 711 C C . ILE A 1 88 ? -13.492 5.875 9.201 1.00 82.12 88 ILE A C 1
ATOM 713 O O . ILE A 1 88 ? -13.838 7.009 9.508 1.00 82.12 88 ILE A O 1
ATOM 717 N N . ILE A 1 89 ? -12.567 5.192 9.878 1.00 88.25 89 ILE A N 1
ATOM 718 C CA . ILE A 1 89 ? -11.894 5.667 11.082 1.00 88.25 89 ILE A CA 1
ATOM 719 C C . ILE A 1 89 ? -10.418 5.828 10.745 1.00 88.25 89 ILE A C 1
ATOM 721 O O . ILE A 1 89 ? -9.784 4.883 10.275 1.00 88.25 89 ILE A O 1
ATOM 725 N N . ALA A 1 90 ? -9.878 7.021 10.969 1.00 87.88 90 ALA A N 1
ATOM 726 C CA . ALA A 1 90 ? -8.467 7.297 10.748 1.00 87.88 90 ALA A CA 1
ATOM 727 C C . ALA A 1 90 ? -7.588 6.610 11.806 1.00 87.88 90 ALA A C 1
ATOM 729 O O . ALA A 1 90 ? -8.001 6.395 12.949 1.00 87.88 90 ALA A O 1
ATOM 730 N N . GLU A 1 91 ? -6.332 6.331 11.451 1.00 85.50 91 GLU A N 1
ATOM 731 C CA . GLU A 1 91 ? -5.361 5.730 12.374 1.00 85.50 91 GLU A CA 1
ATOM 732 C C . GLU A 1 91 ? -5.170 6.582 13.642 1.00 85.50 91 GLU A C 1
ATOM 734 O O . GLU A 1 91 ? -5.096 6.046 14.746 1.00 85.50 91 GLU A O 1
ATOM 739 N N . GLU A 1 92 ? -5.161 7.910 13.502 1.00 86.56 92 GLU A N 1
ATOM 740 C CA . GLU A 1 92 ? -5.033 8.843 14.629 1.00 86.56 92 GLU A CA 1
ATOM 741 C C . GLU A 1 92 ? -6.231 8.777 15.583 1.00 86.56 92 GLU A C 1
ATOM 743 O O . GLU A 1 92 ? -6.052 8.776 16.798 1.00 86.56 92 GLU A O 1
ATOM 748 N N . GLN A 1 93 ? -7.449 8.607 15.059 1.00 90.19 93 GLN A N 1
ATOM 749 C CA . GLN A 1 93 ? -8.639 8.425 15.898 1.00 90.19 93 GLN A CA 1
ATOM 750 C C . GLN A 1 93 ? -8.555 7.124 16.697 1.00 90.19 93 GLN A C 1
ATOM 752 O O . GLN A 1 93 ? -8.908 7.081 17.871 1.00 90.19 93 GLN A O 1
ATOM 757 N N . CYS A 1 94 ? -8.032 6.061 16.090 1.00 88.88 94 CYS A N 1
ATOM 758 C CA . CYS A 1 94 ? -7.822 4.803 16.793 1.00 88.88 94 CYS A CA 1
ATOM 759 C C . CYS A 1 94 ? -6.721 4.901 17.861 1.00 88.88 94 CYS A C 1
ATOM 761 O O . CYS A 1 94 ? -6.856 4.300 18.925 1.00 88.88 94 CYS A O 1
ATOM 763 N N . LYS A 1 95 ? -5.636 5.648 17.604 1.00 87.00 95 LYS A N 1
ATOM 764 C CA . LYS A 1 95 ? -4.595 5.918 18.612 1.00 87.00 95 LYS A CA 1
ATOM 765 C C . LYS A 1 95 ? -5.173 6.685 19.795 1.00 87.00 95 LYS A C 1
ATOM 767 O O . LYS A 1 95 ? -4.932 6.281 20.930 1.00 87.00 95 LYS A O 1
ATOM 772 N N . MET A 1 96 ? -5.974 7.709 19.516 1.00 90.00 96 MET A N 1
ATOM 773 C CA . MET A 1 96 ? -6.677 8.491 20.527 1.00 90.00 96 MET A CA 1
ATOM 774 C C . MET A 1 96 ? -7.578 7.596 21.388 1.00 90.00 96 MET A C 1
ATOM 776 O O . MET A 1 96 ? -7.436 7.602 22.607 1.00 90.00 96 MET A O 1
ATOM 780 N N . LEU A 1 97 ? -8.399 6.726 20.778 1.00 89.44 97 LEU A N 1
ATOM 781 C CA . LEU A 1 97 ? -9.288 5.809 21.511 1.00 89.44 97 LEU A CA 1
ATOM 782 C C . LEU A 1 97 ? -8.537 4.879 22.479 1.00 89.44 97 LEU A C 1
ATOM 784 O O . LEU A 1 97 ? -9.074 4.488 23.516 1.00 89.44 97 LEU A O 1
ATOM 788 N N . VAL A 1 98 ? -7.293 4.520 22.170 1.00 85.62 98 VAL A N 1
ATOM 789 C CA . VAL A 1 98 ? -6.482 3.626 23.009 1.00 85.62 98 VAL A CA 1
ATOM 790 C C . VAL A 1 98 ? -5.640 4.396 24.032 1.00 85.62 98 VAL A C 1
ATOM 792 O O . VAL A 1 98 ? -5.293 3.843 25.078 1.00 85.62 98 VAL A O 1
ATOM 795 N N . ASN A 1 99 ? -5.303 5.659 23.765 1.00 82.06 99 ASN A N 1
ATOM 796 C CA . ASN A 1 99 ? -4.415 6.450 24.607 1.00 82.06 99 ASN A CA 1
ATOM 797 C C . ASN A 1 99 ? -5.136 6.927 25.888 1.00 82.06 99 ASN A C 1
ATOM 799 O O . ASN A 1 99 ? -6.048 7.748 25.800 1.00 82.06 99 ASN A O 1
ATOM 803 N N . PRO A 1 100 ? -4.717 6.497 27.097 1.00 82.50 100 PRO A N 1
ATOM 804 C CA . PRO A 1 100 ? -5.365 6.918 28.343 1.00 82.50 100 PRO A CA 1
ATOM 805 C C . PRO A 1 100 ? -5.269 8.421 28.632 1.00 82.50 100 PRO A C 1
ATOM 807 O O . PRO A 1 100 ? -6.062 8.925 29.418 1.00 82.50 100 PRO A O 1
ATOM 810 N N . ARG A 1 101 ? -4.313 9.138 28.026 1.00 85.38 101 ARG A N 1
ATOM 811 C CA . ARG A 1 101 ? -4.202 10.596 28.192 1.00 85.38 101 ARG A CA 1
ATOM 812 C C . ARG A 1 101 ? -5.215 11.372 27.358 1.00 85.38 101 ARG A C 1
ATOM 814 O O . ARG A 1 101 ? -5.574 12.477 27.735 1.00 85.38 101 ARG A O 1
ATOM 821 N N . GLU A 1 102 ? -5.640 10.810 26.231 1.00 85.06 102 GLU A N 1
ATOM 822 C CA . GLU A 1 102 ? -6.525 11.486 25.275 1.00 85.06 102 GLU A CA 1
ATOM 823 C C . GLU A 1 102 ? -7.970 10.981 25.380 1.00 85.06 102 GLU A C 1
ATOM 825 O O . GLU A 1 102 ? -8.907 11.733 25.130 1.00 85.06 102 GLU A O 1
ATOM 830 N N . ASN A 1 103 ? -8.172 9.731 25.807 1.00 89.12 103 ASN A N 1
ATOM 831 C CA . ASN A 1 103 ? -9.493 9.146 25.988 1.00 89.12 103 ASN A CA 1
ATOM 832 C C . ASN A 1 103 ? -9.877 9.044 27.473 1.00 89.12 103 ASN A C 1
ATOM 834 O O . ASN A 1 103 ? -9.645 8.026 28.133 1.00 89.12 103 ASN A O 1
ATOM 838 N N . SER A 1 104 ? -10.536 10.091 27.974 1.00 91.81 104 SER A N 1
ATOM 839 C CA . SER A 1 104 ? -11.083 10.171 29.338 1.00 91.81 104 SER A CA 1
ATOM 840 C C . SER A 1 104 ? -12.135 9.093 29.635 1.00 91.81 104 SER A C 1
ATOM 842 O O . SER A 1 104 ? -12.284 8.654 30.775 1.00 91.81 104 SER A O 1
ATOM 844 N N . VAL A 1 105 ? -12.838 8.613 28.606 1.00 91.31 105 VAL A N 1
ATOM 845 C CA . VAL A 1 105 ? -13.938 7.643 28.712 1.00 91.31 105 VAL A CA 1
ATOM 846 C C . VAL A 1 105 ? -13.519 6.222 28.327 1.00 91.31 105 VAL A C 1
ATOM 848 O O . VAL A 1 105 ? -14.365 5.350 28.139 1.00 91.31 105 VAL A O 1
ATOM 851 N N . ARG A 1 106 ? -12.210 5.939 28.280 1.00 87.69 106 ARG A N 1
ATOM 852 C CA . ARG A 1 106 ? -11.644 4.643 27.859 1.00 87.69 106 ARG A CA 1
ATOM 853 C C . ARG A 1 106 ? -12.200 3.425 28.608 1.00 87.69 106 ARG A C 1
ATOM 855 O O . ARG A 1 106 ? -12.266 2.340 28.040 1.00 87.69 106 ARG A O 1
ATOM 862 N N . LYS A 1 107 ? -12.583 3.576 29.881 1.00 88.00 107 LYS A N 1
ATOM 863 C CA . LYS A 1 107 ? -13.148 2.479 30.694 1.00 88.00 107 LYS A CA 1
ATOM 864 C C . LYS A 1 107 ? -14.607 2.147 30.345 1.00 88.00 107 LYS A C 1
ATOM 866 O O . LYS A 1 107 ? -15.127 1.140 30.816 1.00 88.00 107 LYS A O 1
ATOM 871 N N . ARG A 1 108 ? -15.289 2.993 29.567 1.00 92.19 108 ARG A N 1
ATOM 872 C CA . ARG A 1 108 ? -16.678 2.777 29.132 1.00 92.19 108 ARG A CA 1
ATOM 873 C C . ARG A 1 108 ? -16.731 1.866 27.903 1.00 92.19 108 ARG A C 1
ATOM 875 O O . ARG A 1 108 ? -15.713 1.605 27.265 1.00 92.19 108 ARG A O 1
ATOM 882 N N . LYS A 1 109 ? -17.932 1.385 27.565 1.00 92.94 109 LYS A N 1
ATOM 883 C CA . LYS A 1 109 ? -18.174 0.591 26.349 1.00 92.94 109 LYS A CA 1
ATOM 884 C C . LYS A 1 109 ? -17.776 1.379 25.097 1.00 92.94 109 LYS A C 1
ATOM 886 O O . LYS A 1 109 ? -17.882 2.601 25.088 1.00 92.94 109 LYS A O 1
ATOM 891 N N . LEU A 1 110 ? -17.331 0.675 24.054 1.00 91.56 110 LEU A N 1
ATOM 892 C CA . LEU A 1 110 ? -16.809 1.293 22.830 1.00 91.56 110 LEU A CA 1
ATOM 893 C C . LEU A 1 110 ? -17.839 2.211 22.158 1.00 91.56 110 LEU A C 1
ATOM 895 O O . LEU A 1 110 ? -17.471 3.285 21.705 1.00 91.56 110 LEU A O 1
ATOM 899 N N . ASP A 1 111 ? -19.112 1.832 22.174 1.00 93.75 111 ASP A N 1
ATOM 900 C CA . ASP A 1 111 ? -20.237 2.596 21.621 1.00 93.75 111 ASP A CA 1
ATOM 901 C C . ASP A 1 111 ? -20.285 4.002 22.228 1.00 93.75 111 ASP A C 1
ATOM 903 O O . ASP A 1 111 ? -20.240 5.001 21.516 1.00 93.75 111 ASP A O 1
ATOM 907 N N . TYR A 1 112 ? -20.205 4.074 23.559 1.00 95.19 112 TYR A N 1
ATOM 908 C CA . TYR A 1 112 ? -20.149 5.334 24.293 1.00 95.19 112 TYR A CA 1
ATOM 909 C C . TYR A 1 112 ? -18.894 6.152 23.955 1.00 95.19 112 TYR A C 1
ATOM 911 O O . TYR A 1 112 ? -18.941 7.376 23.880 1.00 95.19 112 TYR A O 1
ATOM 919 N N . GLN A 1 113 ? -17.750 5.494 23.738 1.00 93.25 113 GLN A N 1
ATOM 920 C CA . GLN A 1 113 ? -16.526 6.194 23.336 1.00 93.25 113 GLN A CA 1
ATOM 921 C C . GLN A 1 113 ? -16.662 6.808 21.937 1.00 93.25 113 GLN A C 1
ATOM 923 O O . GLN A 1 113 ? -16.189 7.919 21.710 1.00 93.25 113 GLN A O 1
ATOM 928 N N . LEU A 1 114 ? -17.308 6.104 21.003 1.00 94.06 114 LEU A N 1
ATOM 929 C CA . LEU A 1 114 ? -17.544 6.602 19.647 1.00 94.06 114 LEU A CA 1
ATOM 930 C C . LEU A 1 114 ? -18.477 7.816 19.661 1.00 94.06 114 LEU A C 1
ATOM 932 O O . LEU A 1 114 ? -18.179 8.806 18.995 1.00 94.06 114 LEU A O 1
ATOM 936 N N . GLU A 1 115 ? -19.539 7.775 20.466 1.00 94.38 115 GLU A N 1
ATOM 937 C CA . GLU A 1 115 ? -20.449 8.908 20.666 1.00 94.38 115 GLU A CA 1
ATOM 938 C C . GLU A 1 115 ? -19.737 10.108 21.300 1.00 94.38 115 GLU A C 1
ATOM 940 O O . GLU A 1 115 ? -19.805 11.219 20.771 1.00 94.38 115 GLU A O 1
ATOM 945 N N . TYR A 1 116 ? -18.983 9.881 22.381 1.00 95.19 116 TYR A N 1
ATOM 946 C CA . TYR A 1 116 ? -18.248 10.929 23.093 1.00 95.19 116 TYR A CA 1
ATOM 947 C C . TYR A 1 116 ? -17.255 11.666 22.182 1.00 95.19 116 TYR A C 1
ATOM 949 O O . TYR A 1 116 ? -17.184 12.894 22.190 1.00 95.19 116 TYR A O 1
ATOM 957 N N . HIS A 1 117 ? -16.524 10.920 21.348 1.00 92.00 117 HIS A N 1
ATOM 958 C CA . HIS A 1 117 ? -15.544 11.470 20.405 1.00 92.00 117 HIS A CA 1
ATOM 959 C C . HIS A 1 117 ? -16.144 11.856 19.044 1.00 92.00 117 HIS A C 1
ATOM 961 O O . HIS A 1 117 ? -15.402 12.220 18.130 1.00 92.00 117 HIS A O 1
ATOM 967 N N . LYS A 1 118 ? -17.475 11.784 18.894 1.00 94.19 118 LYS A N 1
ATOM 968 C CA . LYS A 1 118 ? -18.217 12.107 17.661 1.00 94.19 118 LYS A CA 1
ATOM 969 C C . LYS A 1 118 ? -17.696 11.353 16.429 1.00 94.19 118 LYS A C 1
ATOM 971 O O . LYS A 1 118 ? -17.640 11.889 15.320 1.00 94.19 118 LYS A O 1
ATOM 976 N N . ILE A 1 119 ? -17.296 10.096 16.616 1.00 92.12 119 ILE A N 1
ATOM 977 C CA . ILE A 1 119 ? -16.811 9.227 15.544 1.00 92.12 119 ILE A CA 1
ATOM 978 C C . ILE A 1 119 ? -18.014 8.530 14.913 1.00 92.12 119 ILE A C 1
ATOM 980 O O . ILE A 1 119 ? -18.595 7.618 15.496 1.00 92.12 119 ILE A O 1
ATOM 984 N N . ASN A 1 120 ? -18.360 8.928 13.688 1.00 91.00 120 ASN A N 1
ATOM 985 C CA . ASN A 1 120 ? -19.451 8.312 12.936 1.00 91.00 120 ASN A CA 1
ATOM 986 C C . ASN A 1 120 ? -19.018 6.964 12.330 1.00 91.00 120 ASN A C 1
ATOM 988 O O . ASN A 1 120 ? -18.686 6.860 11.146 1.00 91.00 120 ASN A O 1
ATOM 992 N N . ALA A 1 121 ? -18.964 5.932 13.168 1.00 89.88 121 ALA A N 1
ATOM 993 C CA . ALA A 1 121 ? -18.655 4.574 12.756 1.00 89.88 121 ALA A CA 1
ATOM 994 C C . ALA A 1 121 ? -19.428 3.553 13.590 1.00 89.88 121 ALA A C 1
ATOM 996 O O . ALA A 1 121 ? -19.664 3.753 14.776 1.00 89.88 121 ALA A O 1
ATOM 997 N N . SER A 1 122 ? -19.763 2.413 12.980 1.00 92.44 122 SER A N 1
ATOM 998 C CA . SER A 1 122 ? -20.314 1.290 13.740 1.00 92.44 122 SER A CA 1
ATOM 999 C C . SER A 1 122 ? -19.263 0.700 14.683 1.00 92.44 122 SER A C 1
ATOM 1001 O O . SER A 1 122 ? -18.065 0.684 14.376 1.00 92.44 122 SER A O 1
ATOM 1003 N N . VAL A 1 123 ? -19.729 0.113 15.781 1.00 92.12 123 VAL A N 1
ATOM 1004 C CA . VAL A 1 123 ? -18.909 -0.613 16.763 1.00 92.12 123 VAL A CA 1
ATOM 1005 C C . VAL A 1 123 ? -18.026 -1.662 16.087 1.00 92.12 123 VAL A C 1
ATOM 1007 O O . VAL A 1 123 ? -16.823 -1.728 16.332 1.00 92.12 123 VAL A O 1
ATOM 1010 N N . SER A 1 124 ? -18.601 -2.434 15.161 1.00 89.19 124 SER A N 1
ATOM 1011 C CA . SER A 1 124 ? -17.881 -3.472 14.414 1.00 89.19 124 SER A CA 1
ATOM 1012 C C . SER A 1 124 ? -16.747 -2.893 13.557 1.00 89.19 124 SER A C 1
ATOM 1014 O O . SER A 1 124 ? -15.657 -3.464 13.474 1.00 89.19 124 SER A O 1
ATOM 1016 N N . THR A 1 125 ? -16.971 -1.723 12.952 1.00 89.62 125 THR A N 1
ATOM 1017 C CA . THR A 1 125 ? -15.965 -1.002 12.168 1.00 89.62 125 THR A CA 1
ATOM 1018 C C . THR A 1 125 ? -14.825 -0.533 13.069 1.00 89.62 125 THR A C 1
ATOM 1020 O O . THR A 1 125 ? -13.659 -0.728 12.725 1.00 89.62 125 THR A O 1
ATOM 1023 N N . ALA A 1 126 ? -15.156 0.026 14.235 1.00 90.62 126 ALA A N 1
ATOM 1024 C CA . ALA A 1 126 ? -14.187 0.477 15.228 1.00 90.62 126 ALA A CA 1
ATOM 1025 C C . ALA A 1 126 ? -13.343 -0.669 15.787 1.00 90.62 126 ALA A C 1
ATOM 1027 O O . ALA A 1 126 ? -12.119 -0.568 15.815 1.00 90.62 126 ALA A O 1
ATOM 1028 N N . GLN A 1 127 ? -13.958 -1.800 16.129 1.00 90.44 127 GLN A N 1
ATOM 1029 C CA . GLN A 1 127 ? -13.236 -2.986 16.592 1.00 90.44 127 GLN A CA 1
ATOM 1030 C C . GLN A 1 127 ? -12.265 -3.519 15.536 1.00 90.44 127 GLN A C 1
ATOM 1032 O O . GLN A 1 127 ? -11.108 -3.797 15.848 1.00 90.44 127 GLN A O 1
ATOM 1037 N N . ARG A 1 128 ? -12.694 -3.618 14.270 1.00 87.62 128 ARG A N 1
ATOM 1038 C CA . ARG A 1 128 ? -11.815 -4.052 13.170 1.00 87.62 128 ARG A CA 1
ATOM 1039 C C . ARG A 1 128 ? -10.640 -3.093 12.968 1.00 87.62 128 ARG A C 1
ATOM 1041 O O . ARG A 1 128 ? -9.519 -3.552 12.749 1.00 87.62 128 ARG A O 1
ATOM 1048 N N . ALA A 1 129 ? -10.878 -1.784 13.054 1.00 87.25 129 ALA A N 1
ATOM 1049 C CA . ALA A 1 129 ? -9.829 -0.772 12.937 1.00 87.25 129 ALA A CA 1
ATOM 1050 C C . ALA A 1 129 ? -8.820 -0.860 14.098 1.00 87.25 129 ALA A C 1
ATOM 1052 O O . ALA A 1 129 ? -7.609 -0.907 13.872 1.00 87.25 129 ALA A O 1
ATOM 1053 N N . LEU A 1 130 ? -9.308 -0.999 15.333 1.00 87.38 130 LEU A N 1
ATOM 1054 C CA . LEU A 1 130 ? -8.474 -1.183 16.522 1.00 87.38 130 LEU A CA 1
ATOM 1055 C C . LEU A 1 130 ? -7.656 -2.482 16.460 1.00 87.38 130 LEU A C 1
ATOM 1057 O O . LEU A 1 130 ? -6.458 -2.463 16.739 1.00 87.38 130 LEU A O 1
ATOM 1061 N N . ALA A 1 131 ? -8.260 -3.594 16.031 1.00 84.44 131 ALA A N 1
ATOM 1062 C CA . ALA A 1 131 ? -7.575 -4.878 15.883 1.00 84.44 131 ALA A CA 1
ATOM 1063 C C . ALA A 1 131 ? -6.417 -4.803 14.873 1.00 84.44 131 ALA A C 1
ATOM 1065 O O . ALA A 1 131 ? -5.327 -5.315 15.136 1.00 84.44 131 ALA A O 1
ATOM 1066 N N . ARG A 1 132 ? -6.602 -4.103 13.744 1.00 81.25 132 ARG A N 1
ATOM 1067 C CA . ARG A 1 132 ? -5.520 -3.858 12.771 1.00 81.25 132 ARG A CA 1
ATOM 1068 C C . ARG A 1 132 ? -4.341 -3.132 13.408 1.00 81.25 132 ARG A C 1
ATOM 1070 O O . ARG A 1 132 ? -3.197 -3.547 13.228 1.00 81.25 132 ARG A O 1
ATOM 1077 N N . ILE A 1 133 ? -4.612 -2.086 14.185 1.00 80.38 133 ILE A N 1
ATOM 1078 C CA . ILE A 1 133 ? -3.564 -1.308 14.856 1.00 80.38 133 ILE A CA 1
ATOM 1079 C C . ILE A 1 133 ? -2.884 -2.126 15.956 1.00 80.38 133 ILE A C 1
ATOM 1081 O O . ILE A 1 133 ? -1.669 -2.056 16.119 1.00 80.38 133 ILE A O 1
ATOM 1085 N N . GLN A 1 134 ? -3.611 -2.982 16.669 1.00 75.75 134 GLN A N 1
ATOM 1086 C CA . GLN A 1 134 ? -2.998 -3.906 17.625 1.00 75.75 134 GLN A CA 1
ATOM 1087 C C . GLN A 1 134 ? -2.054 -4.907 16.943 1.00 75.75 134 GLN A C 1
ATOM 1089 O O . GLN A 1 134 ? -0.964 -5.164 17.460 1.00 75.75 134 GLN A O 1
ATOM 1094 N N . ILE A 1 135 ? -2.411 -5.433 15.766 1.00 69.31 135 ILE A N 1
ATOM 1095 C CA . ILE A 1 135 ? -1.541 -6.328 14.984 1.00 69.31 135 ILE A CA 1
ATOM 1096 C C . ILE A 1 135 ? -0.250 -5.606 14.578 1.00 69.31 135 ILE A C 1
ATOM 1098 O O . ILE A 1 135 ? 0.846 -6.151 14.762 1.00 69.31 135 ILE A O 1
ATOM 1102 N N . THR A 1 136 ? -0.355 -4.374 14.069 1.00 68.25 136 THR A N 1
ATOM 1103 C CA . THR A 1 136 ? 0.815 -3.588 13.649 1.00 68.25 136 THR A CA 1
ATOM 1104 C C . THR A 1 136 ? 1.694 -3.208 14.842 1.00 68.25 136 THR A C 1
ATOM 1106 O O . THR A 1 136 ? 2.909 -3.416 14.796 1.00 68.25 136 THR A O 1
ATOM 1109 N N . LEU A 1 137 ? 1.105 -2.756 15.953 1.00 68.94 137 LEU A N 1
ATOM 1110 C CA . LEU A 1 137 ? 1.822 -2.462 17.198 1.00 68.94 137 LEU A CA 1
ATOM 1111 C C . LEU A 1 137 ? 2.488 -3.713 17.788 1.00 68.94 137 LEU A C 1
ATOM 1113 O O . LEU A 1 137 ? 3.641 -3.655 18.223 1.00 68.94 137 LEU A O 1
ATOM 111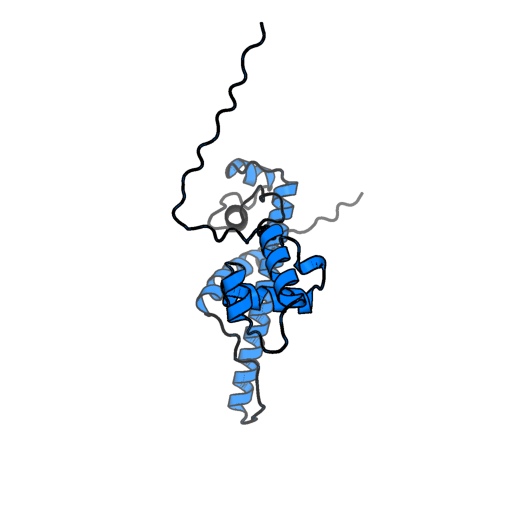7 N N . GLY A 1 138 ? 1.815 -4.864 17.749 1.00 70.88 138 GLY A N 1
ATOM 1118 C CA . GLY A 1 138 ? 2.370 -6.148 18.171 1.00 70.88 138 GLY A CA 1
ATOM 1119 C C . GLY A 1 138 ? 3.575 -6.570 17.326 1.00 70.88 138 GLY A C 1
ATOM 1120 O O . GLY A 1 138 ? 4.595 -7.007 17.866 1.00 70.88 138 GLY A O 1
ATOM 1121 N N . ALA A 1 139 ? 3.504 -6.384 16.005 1.0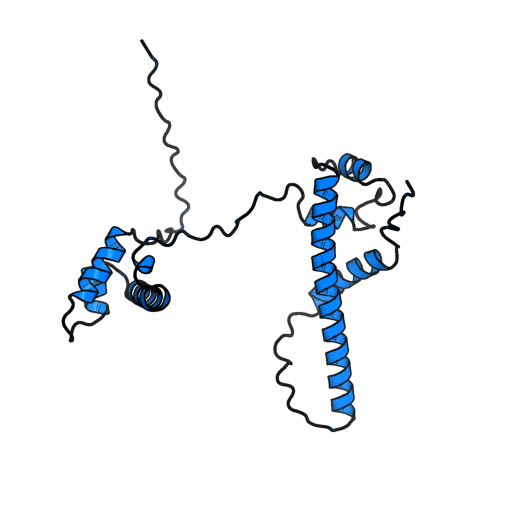0 66.06 139 ALA A N 1
ATOM 1122 C CA . ALA A 1 139 ? 4.623 -6.642 15.101 1.00 66.06 139 ALA A CA 1
ATOM 1123 C C . ALA A 1 139 ? 5.816 -5.710 15.378 1.00 66.06 139 ALA A C 1
ATOM 1125 O O . ALA A 1 139 ? 6.959 -6.172 15.453 1.00 66.06 139 ALA A O 1
ATOM 1126 N N . ILE A 1 140 ? 5.554 -4.419 15.611 1.00 69.19 140 ILE A N 1
ATOM 1127 C CA . ILE A 1 140 ? 6.576 -3.435 15.991 1.00 69.19 140 ILE A CA 1
ATOM 1128 C C . ILE A 1 140 ? 7.229 -3.824 17.325 1.00 69.19 140 ILE A C 1
ATOM 1130 O O . ILE A 1 140 ? 8.457 -3.839 17.419 1.00 69.19 140 ILE A O 1
ATOM 1134 N N . SER A 1 141 ? 6.437 -4.207 18.332 1.00 68.62 141 SER A N 1
ATOM 1135 C CA . SER A 1 141 ? 6.931 -4.646 19.644 1.00 68.62 141 SER A CA 1
ATOM 1136 C C . SER A 1 141 ? 7.895 -5.829 19.528 1.00 68.62 141 SER A C 1
ATOM 1138 O O . SER A 1 141 ? 9.015 -5.776 20.041 1.00 68.62 141 SER A O 1
ATOM 1140 N N . ARG A 1 142 ? 7.506 -6.869 18.775 1.00 73.62 142 ARG A N 1
ATOM 1141 C CA . ARG A 1 142 ? 8.357 -8.041 18.512 1.00 73.62 142 ARG A CA 1
ATOM 1142 C C . ARG A 1 142 ? 9.659 -7.652 17.814 1.00 73.62 142 ARG A C 1
ATOM 1144 O O . ARG A 1 142 ? 10.719 -8.158 18.174 1.00 73.62 142 ARG A O 1
ATOM 1151 N N . ARG A 1 143 ? 9.606 -6.723 16.854 1.00 69.50 143 ARG A N 1
ATOM 1152 C CA . ARG A 1 143 ? 10.796 -6.225 16.148 1.00 69.50 143 ARG A CA 1
ATOM 1153 C C . ARG A 1 143 ? 11.746 -5.472 17.083 1.00 69.50 143 ARG A C 1
ATOM 1155 O O . ARG A 1 143 ? 12.954 -5.681 17.011 1.00 69.50 143 ARG A O 1
ATOM 1162 N N . ILE A 1 144 ? 11.214 -4.643 17.983 1.00 70.75 144 ILE A N 1
ATOM 1163 C CA . ILE A 1 144 ? 12.007 -3.934 19.000 1.00 70.75 144 ILE A CA 1
ATOM 1164 C C . ILE A 1 144 ? 12.656 -4.930 19.968 1.00 70.75 144 ILE A C 1
ATOM 1166 O O . ILE A 1 144 ? 13.846 -4.806 20.249 1.00 70.75 144 ILE A O 1
ATOM 1170 N N . LEU A 1 145 ? 11.908 -5.928 20.449 1.00 71.88 145 LEU A N 1
ATOM 1171 C CA . LEU A 1 145 ? 12.429 -6.974 21.336 1.00 71.88 145 LEU A CA 1
ATOM 1172 C C . LEU A 1 145 ? 13.570 -7.762 20.679 1.00 71.88 145 LEU A C 1
ATOM 1174 O O . LEU A 1 145 ? 14.638 -7.873 21.276 1.00 71.88 145 LEU A O 1
ATOM 1178 N N . ARG A 1 146 ? 13.394 -8.203 19.425 1.00 72.56 146 ARG A N 1
ATOM 1179 C CA . ARG A 1 146 ? 14.457 -8.861 18.640 1.00 72.56 146 ARG A CA 1
ATOM 1180 C C . ARG A 1 146 ? 15.691 -7.970 18.468 1.00 72.56 146 ARG A C 1
ATOM 1182 O O . ARG A 1 146 ? 16.818 -8.434 18.573 1.00 72.56 146 ARG A O 1
ATOM 1189 N N . ARG A 1 147 ? 15.504 -6.667 18.235 1.00 71.56 147 ARG A N 1
ATOM 1190 C CA . ARG A 1 147 ? 16.627 -5.723 18.109 1.00 71.56 147 ARG A CA 1
ATOM 1191 C C . ARG A 1 147 ? 17.368 -5.546 19.437 1.00 71.56 147 ARG A C 1
ATOM 1193 O O . ARG A 1 147 ? 18.592 -5.497 19.436 1.00 71.56 147 ARG A O 1
ATOM 1200 N N . LYS A 1 148 ? 16.655 -5.501 20.569 1.00 74.06 148 LYS A N 1
ATOM 1201 C CA . LYS A 1 148 ? 17.267 -5.445 21.908 1.00 74.06 148 LYS A CA 1
ATOM 1202 C C . LYS A 1 148 ? 18.059 -6.713 22.236 1.00 74.06 148 LYS A C 1
ATOM 1204 O O . LYS A 1 148 ? 19.152 -6.591 22.782 1.00 74.06 148 LYS A O 1
ATOM 1209 N N . SER A 1 149 ? 17.548 -7.898 21.891 1.00 70.44 149 SER A N 1
ATOM 1210 C CA . SER A 1 149 ? 18.279 -9.154 22.107 1.00 70.44 149 SER A CA 1
ATOM 1211 C C . SER A 1 149 ? 19.550 -9.222 21.258 1.00 70.44 149 SER A C 1
ATOM 1213 O O . SER A 1 149 ? 20.595 -9.557 21.798 1.00 70.44 149 SER A O 1
ATOM 1215 N N . LEU A 1 150 ? 19.498 -8.799 19.988 1.00 71.94 150 LEU A N 1
ATOM 1216 C CA . LEU A 1 150 ? 20.678 -8.723 19.111 1.00 71.94 150 LEU A CA 1
ATOM 1217 C C . LEU A 1 150 ? 21.731 -7.719 19.610 1.00 71.94 150 LEU A C 1
ATOM 1219 O O . LEU A 1 150 ? 22.923 -7.996 19.579 1.00 71.94 150 LEU A O 1
ATOM 1223 N N . ILE A 1 151 ? 21.315 -6.552 20.113 1.00 73.00 151 ILE A N 1
ATOM 1224 C CA . ILE A 1 151 ? 22.254 -5.592 20.721 1.00 73.00 151 ILE A CA 1
ATOM 1225 C C . ILE A 1 151 ? 22.918 -6.201 21.967 1.00 73.00 151 ILE A C 1
ATOM 1227 O O . ILE A 1 151 ? 24.108 -5.986 22.195 1.00 73.00 151 ILE A O 1
ATOM 1231 N N . LYS A 1 152 ? 22.167 -6.971 22.769 1.00 70.62 152 LYS A N 1
ATOM 1232 C CA . LYS A 1 152 ? 22.701 -7.657 23.953 1.00 70.62 152 LYS A CA 1
ATOM 1233 C C . LYS A 1 152 ? 23.729 -8.727 23.568 1.00 70.62 152 LYS A C 1
ATOM 1235 O O . LYS A 1 152 ? 24.780 -8.760 24.198 1.00 70.62 152 LYS A O 1
ATOM 1240 N N . THR A 1 153 ? 23.470 -9.543 22.542 1.00 65.19 153 THR A N 1
ATOM 1241 C CA . THR A 1 153 ? 24.428 -10.567 22.079 1.00 65.19 153 THR A CA 1
ATOM 1242 C C . THR A 1 153 ? 25.703 -9.932 21.532 1.00 65.19 153 THR A C 1
ATOM 1244 O O . THR A 1 153 ? 26.781 -10.273 22.002 1.00 65.19 153 THR A O 1
ATOM 1247 N N . VAL A 1 154 ? 25.591 -8.901 20.684 1.00 62.47 154 VAL A N 1
ATOM 1248 C CA . VAL A 1 154 ? 26.758 -8.155 20.172 1.00 62.47 154 VAL A CA 1
ATOM 1249 C C . VAL A 1 154 ? 27.594 -7.550 21.309 1.00 62.47 154 VAL A C 1
ATOM 1251 O O . VAL A 1 154 ? 28.821 -7.524 21.234 1.00 62.47 154 VAL A O 1
ATOM 1254 N N . ARG A 1 155 ? 26.959 -7.057 22.383 1.00 59.81 155 ARG A N 1
ATOM 1255 C CA . ARG A 1 155 ? 27.678 -6.494 23.540 1.00 59.81 155 ARG A CA 1
ATOM 1256 C C . ARG A 1 155 ? 28.419 -7.568 24.347 1.00 59.81 155 ARG A C 1
ATOM 1258 O O . ARG A 1 155 ? 29.531 -7.311 24.789 1.00 59.81 155 ARG A O 1
ATOM 1265 N N . ILE A 1 156 ? 27.827 -8.750 24.525 1.00 58.94 156 ILE A N 1
ATOM 1266 C CA . ILE A 1 156 ? 28.463 -9.888 25.213 1.00 58.94 156 ILE A CA 1
ATOM 1267 C C . ILE A 1 156 ? 29.641 -10.431 24.388 1.00 58.94 156 ILE A C 1
ATOM 1269 O O . ILE A 1 156 ? 30.701 -10.719 24.935 1.00 58.94 156 ILE A O 1
ATOM 1273 N N . GLU A 1 157 ? 29.489 -10.516 23.070 1.00 56.97 157 GLU A N 1
ATOM 1274 C CA . GLU A 1 157 ? 30.524 -11.015 22.155 1.00 56.97 157 GLU A CA 1
ATOM 1275 C C . GLU A 1 157 ? 31.743 -10.083 22.095 1.00 56.97 157 GLU A C 1
ATOM 1277 O O . GLU A 1 157 ? 32.878 -10.547 22.191 1.00 56.97 157 GLU A O 1
ATOM 1282 N N . LYS A 1 158 ? 31.528 -8.757 22.067 1.00 58.00 158 LYS A N 1
ATOM 1283 C CA . LYS A 1 158 ? 32.617 -7.770 22.198 1.00 58.00 158 LYS A CA 1
ATOM 1284 C C . LYS A 1 158 ? 33.390 -7.912 23.508 1.00 58.00 158 LYS A C 1
ATOM 1286 O O . LYS A 1 158 ? 34.606 -7.772 23.510 1.00 58.00 158 LYS A O 1
ATOM 1291 N N . ASN A 1 159 ? 32.694 -8.215 24.601 1.00 58.38 159 ASN A N 1
ATOM 1292 C CA . ASN A 1 159 ? 33.314 -8.386 25.913 1.00 58.38 159 ASN A CA 1
ATOM 1293 C C . ASN A 1 159 ? 34.059 -9.727 26.062 1.00 58.38 159 ASN A C 1
ATOM 1295 O O . ASN A 1 159 ? 34.837 -9.876 26.995 1.00 58.38 159 ASN A O 1
ATOM 1299 N N . THR A 1 160 ? 33.829 -10.700 25.171 1.00 61.16 160 THR A N 1
ATOM 1300 C CA . THR A 1 160 ? 34.418 -12.055 25.232 1.00 61.16 160 THR A CA 1
ATOM 1301 C C . THR A 1 160 ? 35.468 -12.315 24.145 1.00 61.16 160 THR A C 1
ATOM 1303 O O . THR A 1 160 ? 35.971 -13.431 24.038 1.00 61.16 160 THR A O 1
ATOM 1306 N N . GLY A 1 161 ? 35.811 -11.307 23.332 1.00 55.12 161 GLY A N 1
ATOM 1307 C CA . GLY A 1 161 ? 36.889 -11.376 22.335 1.00 55.12 161 GLY A CA 1
ATOM 1308 C C . GLY A 1 161 ? 36.624 -12.295 21.133 1.00 55.12 161 GLY A C 1
ATOM 1309 O O . GLY A 1 161 ? 37.501 -12.464 20.289 1.00 55.12 161 GLY A O 1
ATOM 1310 N N . LYS A 1 162 ? 35.429 -12.888 21.016 1.00 55.12 162 LYS A N 1
ATOM 1311 C CA . LYS A 1 162 ? 35.080 -13.796 19.912 1.00 55.12 162 LYS A CA 1
ATOM 1312 C C . LYS A 1 162 ? 34.586 -12.999 18.703 1.00 55.12 162 LYS A C 1
ATOM 1314 O O . LYS A 1 162 ? 33.531 -12.372 18.740 1.00 55.12 162 LYS A O 1
ATOM 1319 N N . ASN A 1 163 ? 35.362 -13.028 17.621 1.00 47.84 163 ASN A N 1
ATOM 1320 C CA . ASN A 1 163 ? 35.092 -12.296 16.386 1.00 47.84 163 ASN A CA 1
ATOM 1321 C C . ASN A 1 163 ? 34.343 -13.193 15.386 1.00 47.84 163 ASN A C 1
ATOM 1323 O O . ASN A 1 163 ? 34.931 -14.095 14.795 1.00 47.84 163 ASN A O 1
ATOM 1327 N N . ILE A 1 164 ? 33.043 -12.956 15.189 1.00 51.03 164 ILE A N 1
ATOM 1328 C CA . ILE A 1 164 ? 32.272 -13.575 14.102 1.00 51.03 164 ILE A CA 1
ATOM 1329 C C . ILE A 1 164 ? 31.673 -12.460 13.242 1.00 51.03 164 ILE A C 1
ATOM 1331 O O . ILE A 1 164 ? 31.070 -11.513 13.743 1.00 51.03 164 ILE A O 1
ATOM 1335 N N . LYS A 1 165 ? 31.848 -12.578 11.919 1.00 53.53 165 LYS A N 1
ATOM 1336 C CA . LYS A 1 165 ? 31.395 -11.635 10.883 1.00 53.53 165 LYS A CA 1
ATOM 1337 C C . LYS A 1 165 ? 29.874 -11.402 10.939 1.00 53.53 165 LYS A C 1
ATOM 1339 O O . LYS A 1 165 ? 29.111 -12.043 10.218 1.00 53.53 165 LYS A O 1
ATOM 1344 N N . THR A 1 166 ? 29.402 -10.436 11.723 1.00 50.16 166 THR A N 1
ATOM 1345 C CA . THR A 1 166 ? 27.982 -10.054 11.732 1.00 50.16 166 THR A CA 1
ATOM 1346 C C . THR A 1 166 ? 27.665 -9.079 10.593 1.00 50.16 166 THR A C 1
ATOM 1348 O O . THR A 1 166 ? 27.671 -7.863 10.775 1.00 50.16 166 THR A O 1
ATOM 1351 N N . LYS A 1 167 ? 27.309 -9.605 9.413 1.00 46.50 167 LYS A N 1
ATOM 1352 C CA . LYS A 1 167 ? 26.775 -8.838 8.262 1.00 46.50 167 LYS A CA 1
ATOM 1353 C C . LYS A 1 167 ? 25.397 -8.170 8.506 1.00 46.50 167 LYS A C 1
ATOM 1355 O O . LYS A 1 167 ? 24.809 -7.636 7.575 1.00 46.50 167 LYS A O 1
ATOM 1360 N N . GLN A 1 168 ? 24.843 -8.183 9.725 1.00 49.47 168 GLN A N 1
ATOM 1361 C CA . GLN A 1 168 ? 23.451 -7.766 9.989 1.00 49.47 168 GLN A CA 1
ATOM 1362 C C . GLN A 1 168 ? 23.271 -6.361 10.601 1.00 49.47 168 GLN A C 1
ATOM 1364 O O . GLN A 1 168 ? 22.142 -5.952 10.878 1.00 49.47 168 GLN A O 1
ATOM 1369 N N . LEU A 1 169 ? 24.340 -5.578 10.792 1.00 45.88 169 LEU A N 1
ATOM 1370 C CA . LEU A 1 169 ? 24.254 -4.260 11.445 1.00 45.88 169 LEU A CA 1
ATOM 1371 C C . LEU A 1 169 ? 23.767 -3.106 10.538 1.00 45.88 169 LEU A C 1
ATOM 1373 O O . LEU A 1 169 ? 23.657 -1.973 10.994 1.00 45.88 169 LEU A O 1
ATOM 1377 N N . CYS A 1 170 ? 23.400 -3.367 9.281 1.00 42.06 170 CYS A N 1
ATOM 1378 C CA . CYS A 1 170 ? 23.085 -2.323 8.293 1.00 42.06 170 CYS A CA 1
ATOM 1379 C C . CYS A 1 170 ? 21.629 -1.799 8.311 1.00 42.06 170 CYS A C 1
ATOM 1381 O O . CYS A 1 170 ? 21.258 -1.016 7.446 1.00 42.06 170 CYS A O 1
ATOM 1383 N N . LEU A 1 171 ? 20.771 -2.207 9.257 1.00 44.28 171 LEU A N 1
ATOM 1384 C CA . LEU A 1 171 ? 19.325 -1.883 9.232 1.00 44.28 171 LEU A CA 1
ATOM 1385 C C . LEU A 1 171 ? 18.856 -0.922 10.342 1.00 44.28 171 LEU A C 1
ATOM 1387 O O . LEU A 1 171 ? 17.679 -0.905 10.719 1.00 44.28 171 LEU A O 1
ATOM 1391 N N . PHE A 1 172 ? 19.761 -0.127 10.913 1.00 47.19 172 PHE A N 1
ATOM 1392 C CA . PHE A 1 172 ? 19.490 0.632 12.134 1.00 47.19 172 PHE A CA 1
ATOM 1393 C C . PHE A 1 172 ? 18.973 2.052 11.846 1.00 47.19 172 PHE A C 1
ATOM 1395 O O . PHE A 1 172 ? 19.664 3.035 12.066 1.00 47.19 172 PHE A O 1
ATOM 1402 N N . GLY A 1 173 ? 17.703 2.165 11.437 1.00 50.41 173 GLY A N 1
ATOM 1403 C CA . GLY A 1 173 ? 16.962 3.436 11.482 1.00 50.41 173 GLY A CA 1
ATOM 1404 C C . GLY A 1 173 ? 16.777 3.974 12.917 1.00 50.41 173 GLY A C 1
ATOM 1405 O O . GLY A 1 173 ? 16.783 3.189 13.880 1.00 50.41 173 GLY A O 1
ATOM 1406 N N . ASN A 1 174 ? 16.616 5.302 13.019 1.00 48.22 174 ASN A N 1
ATOM 1407 C CA . ASN A 1 174 ? 16.664 6.155 14.221 1.00 48.22 174 ASN A CA 1
ATOM 1408 C C . ASN A 1 174 ? 15.913 5.626 15.462 1.00 48.22 174 ASN A C 1
ATOM 1410 O O . ASN A 1 174 ? 14.703 5.392 15.448 1.00 48.22 174 ASN A O 1
ATOM 1414 N N . ILE A 1 175 ? 16.651 5.522 16.574 1.00 48.62 175 ILE A N 1
ATOM 1415 C CA . ILE A 1 175 ? 16.254 4.952 17.879 1.00 48.62 175 ILE A CA 1
ATOM 1416 C C . ILE A 1 175 ? 15.160 5.774 18.593 1.00 48.62 175 ILE A C 1
ATOM 1418 O O . ILE A 1 175 ? 14.339 5.211 19.320 1.00 48.62 175 ILE A O 1
ATOM 1422 N N . SER A 1 176 ? 15.107 7.088 18.361 1.00 42.53 176 SER A N 1
ATOM 1423 C CA . SER A 1 176 ? 14.174 8.021 19.013 1.00 42.53 176 SER A CA 1
ATOM 1424 C C . SER A 1 176 ? 12.704 7.719 18.697 1.00 42.53 176 SER A C 1
ATOM 1426 O O . SER A 1 176 ? 11.868 7.684 19.598 1.00 42.53 176 SER A O 1
ATOM 1428 N N . THR A 1 177 ? 12.400 7.387 17.440 1.00 49.28 177 THR A N 1
ATOM 1429 C CA . THR A 1 177 ? 11.033 7.094 16.966 1.00 49.28 177 THR A CA 1
ATOM 1430 C C . THR A 1 177 ? 10.437 5.799 17.532 1.00 49.28 177 THR A C 1
ATOM 1432 O O . THR A 1 177 ? 9.220 5.614 17.542 1.00 49.28 177 THR A O 1
ATOM 1435 N N . LEU A 1 178 ? 11.280 4.880 18.014 1.00 44.94 178 LEU A N 1
ATOM 1436 C CA . LEU A 1 178 ? 10.849 3.595 18.570 1.00 44.94 178 LEU A CA 1
ATOM 1437 C C . LEU A 1 178 ? 10.525 3.690 20.067 1.00 44.94 178 LEU A C 1
ATOM 1439 O O . LEU A 1 178 ? 9.742 2.885 20.572 1.00 44.94 178 LEU A O 1
ATOM 1443 N N . ARG A 1 179 ? 11.095 4.674 20.775 1.00 41.34 179 ARG A N 1
ATOM 1444 C CA . ARG A 1 179 ? 10.919 4.852 22.224 1.00 41.34 179 ARG A CA 1
ATOM 1445 C C . ARG A 1 179 ? 9.510 5.346 22.568 1.00 41.34 179 ARG A C 1
ATOM 1447 O O . ARG A 1 179 ? 8.891 4.788 23.469 1.00 41.34 179 ARG A O 1
ATOM 1454 N N . THR A 1 180 ? 8.976 6.289 21.791 1.00 51.03 180 THR A N 1
ATOM 1455 C CA . THR A 1 180 ? 7.592 6.797 21.898 1.00 51.03 180 THR A CA 1
ATOM 1456 C C . THR A 1 180 ? 6.541 5.750 21.526 1.00 51.03 180 THR A C 1
ATOM 1458 O O . THR A 1 180 ? 5.498 5.656 22.168 1.00 51.03 180 THR A O 1
ATOM 1461 N N . LYS A 1 181 ? 6.820 4.887 20.541 1.00 48.84 181 LYS A N 1
ATOM 1462 C CA . LYS A 1 181 ? 5.921 3.771 20.187 1.00 48.84 181 LYS A CA 1
ATOM 1463 C C . LYS A 1 181 ? 5.876 2.692 21.275 1.00 48.84 181 LYS A C 1
ATOM 1465 O O . LYS A 1 181 ? 4.840 2.075 21.495 1.00 48.84 181 LYS A O 1
ATOM 1470 N N . TYR A 1 182 ? 6.987 2.465 21.979 1.00 45.00 182 TYR A N 1
ATOM 1471 C CA . TYR A 1 182 ? 7.086 1.437 23.018 1.00 45.00 182 TYR A CA 1
ATOM 1472 C C . TYR A 1 182 ? 6.353 1.808 24.317 1.00 45.00 182 TYR A C 1
ATOM 1474 O O . TYR A 1 182 ? 5.799 0.924 24.969 1.00 45.00 182 TYR A O 1
ATOM 1482 N N . THR A 1 183 ? 6.309 3.091 24.690 1.00 52.56 183 THR A N 1
ATOM 1483 C CA . THR A 1 183 ? 5.538 3.555 25.857 1.00 52.56 183 THR A CA 1
ATOM 1484 C C . THR A 1 183 ? 4.039 3.338 25.668 1.00 52.56 183 THR A C 1
ATOM 1486 O O . THR A 1 183 ? 3.399 2.844 26.589 1.00 52.56 183 THR A O 1
ATOM 1489 N N . LEU A 1 184 ? 3.520 3.578 24.457 1.00 50.97 184 LEU A N 1
ATOM 1490 C CA . LEU A 1 184 ? 2.126 3.290 24.092 1.00 50.97 184 LEU A CA 1
ATOM 1491 C C . LEU A 1 184 ? 1.805 1.782 24.160 1.00 50.97 184 LEU A C 1
ATOM 1493 O O . LEU A 1 184 ? 0.731 1.377 24.582 1.00 50.97 184 LEU A O 1
ATOM 1497 N N . ILE A 1 185 ? 2.751 0.920 23.774 1.00 53.50 185 ILE A N 1
ATOM 1498 C CA . ILE A 1 185 ? 2.574 -0.543 23.814 1.00 53.50 185 ILE A CA 1
ATOM 1499 C C . ILE A 1 185 ? 2.586 -1.079 25.253 1.00 53.50 185 ILE A C 1
ATOM 1501 O O . ILE A 1 185 ? 1.868 -2.031 25.562 1.00 53.50 185 ILE A O 1
ATOM 1505 N N . ARG A 1 186 ? 3.409 -0.499 26.137 1.00 48.25 186 ARG A N 1
ATOM 1506 C CA . ARG A 1 186 ? 3.506 -0.935 27.537 1.00 48.25 186 ARG A CA 1
ATOM 1507 C C . ARG A 1 186 ? 2.218 -0.630 28.303 1.00 48.25 186 ARG A C 1
ATOM 1509 O O . ARG A 1 186 ? 1.764 -1.516 29.013 1.00 48.25 186 ARG A O 1
ATOM 1516 N N . THR A 1 187 ? 1.606 0.536 28.085 1.00 52.59 187 THR A N 1
ATOM 1517 C CA . THR A 1 187 ? 0.296 0.892 28.661 1.00 52.59 187 THR A CA 1
ATOM 1518 C C . THR A 1 187 ? -0.837 0.007 28.139 1.00 52.59 187 THR A C 1
ATOM 1520 O O . THR A 1 187 ? -1.697 -0.396 28.912 1.00 52.59 187 THR A O 1
ATOM 1523 N N . ILE A 1 188 ? -0.810 -0.388 26.860 1.00 53.50 188 ILE A N 1
ATOM 1524 C CA . ILE A 1 188 ? -1.806 -1.320 26.295 1.00 53.50 188 ILE A CA 1
ATOM 1525 C C . ILE A 1 188 ? -1.721 -2.716 26.941 1.00 53.50 188 ILE A C 1
ATOM 1527 O O . ILE A 1 188 ? -2.746 -3.361 27.148 1.00 53.50 188 ILE A O 1
ATOM 1531 N N . ARG A 1 189 ? -0.510 -3.200 27.258 1.00 46.66 189 ARG A N 1
ATOM 1532 C CA . ARG A 1 189 ? -0.288 -4.555 27.801 1.00 46.66 189 ARG A CA 1
ATOM 1533 C C . ARG A 1 189 ? -0.416 -4.670 29.319 1.00 46.66 189 ARG A C 1
ATOM 1535 O O . ARG A 1 189 ? -0.832 -5.725 29.781 1.00 46.66 189 ARG A O 1
ATOM 1542 N N . SER A 1 190 ? -0.039 -3.649 30.090 1.00 47.12 190 SER A N 1
ATOM 1543 C CA . SER A 1 190 ? -0.094 -3.710 31.561 1.00 47.12 190 SER A CA 1
ATOM 1544 C C . SER A 1 190 ? -1.504 -3.556 32.132 1.00 47.12 190 SER A C 1
ATOM 1546 O O . SER A 1 190 ? -1.705 -3.836 33.305 1.00 47.12 190 SER A O 1
ATOM 1548 N N . GLU A 1 191 ? -2.473 -3.116 31.327 1.00 46.78 191 GLU A N 1
ATOM 1549 C CA . GLU A 1 191 ? -3.814 -2.737 31.797 1.00 46.78 191 GLU A CA 1
ATOM 1550 C C . GLU A 1 191 ? -4.931 -3.698 31.353 1.00 46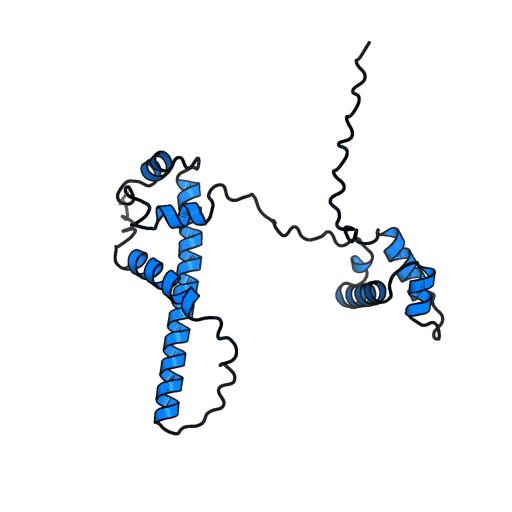.78 191 GLU A C 1
ATOM 1552 O O . GLU A 1 191 ? -6.098 -3.320 31.372 1.00 46.78 191 GLU A O 1
ATOM 1557 N N . GLY A 1 192 ? -4.599 -4.935 30.952 1.00 45.66 192 GLY A N 1
ATOM 1558 C CA . GLY A 1 192 ? -5.588 -6.014 30.799 1.00 45.66 192 GLY A CA 1
ATOM 1559 C C . GLY A 1 192 ? -6.758 -5.685 29.863 1.00 45.66 192 GLY A C 1
ATOM 1560 O O . GLY A 1 192 ? -7.919 -5.820 30.240 1.00 45.66 192 GLY A O 1
ATOM 1561 N N . ILE A 1 193 ? -6.474 -5.228 28.642 1.00 46.91 193 ILE A N 1
ATOM 1562 C CA . ILE A 1 193 ? -7.522 -4.920 27.664 1.00 46.91 193 ILE A CA 1
ATOM 1563 C C . ILE A 1 193 ? -8.038 -6.237 27.043 1.00 46.91 193 ILE A C 1
ATOM 1565 O O . ILE A 1 193 ? -7.379 -6.824 26.187 1.00 46.91 193 ILE A O 1
ATOM 1569 N N . TYR A 1 194 ? -9.233 -6.636 27.501 1.00 45.59 194 TYR A N 1
ATOM 1570 C CA . TYR A 1 194 ? -10.093 -7.777 27.134 1.00 45.59 194 TYR A CA 1
ATOM 1571 C C . TYR A 1 194 ? -9.767 -9.141 27.767 1.00 45.59 194 TYR A C 1
ATOM 1573 O O . TYR A 1 194 ? -9.159 -10.016 27.152 1.00 45.59 194 TYR A O 1
ATOM 1581 N N . SER A 1 195 ? -10.339 -9.382 28.953 1.00 38.41 195 SER A N 1
ATOM 1582 C CA . SER A 1 195 ? -10.944 -10.685 29.229 1.00 38.41 195 SER A CA 1
ATOM 1583 C C . SER A 1 195 ? -12.068 -10.895 28.210 1.00 38.41 195 SER A C 1
ATOM 1585 O O . SER A 1 195 ? -13.120 -10.261 28.261 1.00 38.41 195 SER A O 1
ATOM 1587 N N . VAL A 1 196 ? -11.830 -11.760 27.227 1.00 39.91 196 VAL A N 1
ATOM 1588 C CA . VAL A 1 196 ? -12.918 -12.328 26.433 1.00 39.91 196 VAL A CA 1
ATOM 1589 C C . VAL A 1 196 ? -13.665 -13.250 27.386 1.00 39.91 196 VAL A C 1
ATOM 1591 O O . VAL A 1 196 ? -13.224 -14.366 27.656 1.00 39.91 196 VAL A O 1
ATOM 1594 N N . SER A 1 197 ? -14.752 -12.756 27.974 1.00 36.34 197 SER A N 1
ATOM 1595 C CA . SER A 1 197 ? -15.705 -13.592 28.689 1.00 36.34 197 SER A CA 1
ATOM 1596 C C . SER A 1 197 ? -16.220 -14.644 27.708 1.00 36.34 197 SER A C 1
ATOM 1598 O O . SER A 1 197 ? -16.988 -14.325 26.801 1.00 36.34 197 SER A O 1
ATOM 1600 N N . LYS A 1 198 ? -15.769 -15.892 27.873 1.00 37.22 198 LYS A N 1
ATOM 1601 C CA . LYS A 1 198 ? -16.478 -17.074 27.379 1.00 37.22 198 LYS A CA 1
ATOM 1602 C C . LYS A 1 198 ? -17.871 -17.039 28.007 1.00 37.22 198 LYS A C 1
ATOM 1604 O O . LYS A 1 198 ? -18.034 -17.427 29.160 1.00 37.22 198 LYS A O 1
ATOM 1609 N N . ALA A 1 199 ? -18.847 -16.515 27.275 1.00 34.41 199 ALA A N 1
ATOM 1610 C CA . ALA A 1 199 ? -20.244 -16.708 27.609 1.00 34.41 199 ALA A CA 1
ATOM 1611 C C . ALA A 1 199 ? -20.559 -18.192 27.383 1.00 34.41 199 ALA A C 1
ATOM 1613 O O . ALA A 1 199 ? -20.377 -18.698 26.278 1.00 34.41 199 ALA A O 1
ATOM 1614 N N . HIS A 1 200 ? -20.939 -18.878 28.460 1.00 33.88 200 HIS A N 1
ATOM 1615 C CA . HIS A 1 200 ? -21.683 -20.127 28.383 1.00 33.88 200 HIS A CA 1
ATOM 1616 C C . HIS A 1 200 ? -23.059 -19.809 27.796 1.00 33.88 200 HIS A C 1
ATOM 1618 O O . HIS A 1 200 ? -23.788 -19.009 28.383 1.00 33.88 200 HIS A O 1
ATOM 1624 N N . VAL A 1 201 ? -23.375 -20.432 26.665 1.00 36.41 201 VAL A N 1
ATOM 1625 C CA . VAL A 1 201 ? -24.711 -20.922 26.307 1.00 36.41 201 VAL A CA 1
ATOM 1626 C C . VAL A 1 201 ? -24.491 -22.287 25.678 1.00 36.41 201 VAL A C 1
ATOM 1628 O O . VAL A 1 201 ? -23.577 -22.370 24.824 1.00 36.41 201 VAL A O 1
#